Protein AF-A0A6L6H3A3-F1 (afdb_monomer_lite)

Radius of gyration: 16.7 Å; chains: 1; bounding box: 39×37×52 Å

Secondary structure (DSSP, 8-state):
--HHHHHHHHHHHTTEEEETTTTTEEEES-HHHHHHHHHHHHHHHTT--HHHHHHHHHHHHHHHHHHHTT-HHHHHHHHHHHHHHHHHHHHTT-HHHHHHHHHHHHHHHHHTT-HHHHHHHHHHHHHHHHHTT-GGGHHHHHHHHHHHHHHTT-HHHHHHHHHHHHHHHHHHT-HHHHHHHHHHHHHHHHHHHHHT-

Foldseek 3Di:
DPPVLVVLLVVQVVQWFQDLVQLRDIAGPDLVSLVVSLVVLVVVLVVDDQPRVLVSLQSQLQSLLRSCQQPPVSLVSSLVSLVVQCVSCVVVVPLVSNLSSLQSNLSSCLSNVVLVVSLVSLVVSLVSCVVVVVVVCNLVSLQSQLSSCVNVLVLVRNLVSLVVSLVSCVVVVPVVSNVVSVSSNVSSVVVVVVVVD

Structure (mmCIF, N/CA/C/O backbone):
data_AF-A0A6L6H3A3-F1
#
_entry.id   AF-A0A6L6H3A3-F1
#
loop_
_atom_site.group_PDB
_atom_site.id
_atom_site.type_symbol
_atom_site.label_atom_id
_atom_site.label_alt_id
_atom_site.label_comp_id
_atom_site.label_asym_id
_atom_site.label_entity_id
_atom_site.label_seq_id
_atom_site.pdbx_PDB_ins_code
_atom_site.Cartn_x
_atom_site.Cartn_y
_atom_site.Cartn_z
_atom_site.occupancy
_atom_site.B_iso_or_equiv
_atom_site.auth_seq_id
_atom_site.auth_comp_id
_atom_site.auth_asym_id
_atom_site.auth_atom_id
_atom_site.pdbx_PDB_model_num
ATOM 1 N N . MET A 1 1 ? 1.961 -1.771 -18.326 1.00 69.94 1 MET A N 1
ATOM 2 C CA . MET A 1 1 ? 2.550 -3.104 -18.106 1.00 69.94 1 MET A CA 1
ATOM 3 C C . MET A 1 1 ? 2.401 -3.881 -19.394 1.00 69.94 1 MET A C 1
ATOM 5 O O . MET A 1 1 ? 1.348 -3.784 -20.016 1.00 69.94 1 MET A O 1
ATOM 9 N N . THR A 1 2 ? 3.446 -4.584 -19.809 1.00 80.31 2 THR A N 1
ATOM 10 C CA . THR A 1 2 ? 3.354 -5.679 -20.783 1.00 80.31 2 THR A CA 1
ATOM 11 C C . THR A 1 2 ? 2.483 -6.824 -20.259 1.00 80.31 2 THR A C 1
ATOM 13 O O . THR A 1 2 ? 2.214 -6.923 -19.059 1.00 80.31 2 THR A O 1
ATOM 16 N N . ASP A 1 3 ? 2.064 -7.709 -21.164 1.00 86.25 3 ASP A N 1
ATOM 17 C CA . ASP A 1 3 ? 1.385 -8.965 -20.820 1.00 86.25 3 ASP A CA 1
ATOM 18 C C . ASP A 1 3 ? 2.210 -9.789 -19.812 1.00 86.25 3 ASP A C 1
ATOM 20 O O . ASP A 1 3 ? 1.693 -10.261 -18.803 1.00 86.25 3 ASP A O 1
ATOM 24 N N . GLU A 1 4 ? 3.531 -9.838 -20.007 1.00 92.00 4 GLU A N 1
ATOM 25 C CA . GLU A 1 4 ? 4.446 -10.579 -19.139 1.00 92.00 4 GLU A CA 1
ATOM 26 C C . GLU A 1 4 ? 4.547 -9.993 -17.722 1.00 92.00 4 GLU A C 1
ATOM 28 O O . GLU A 1 4 ? 4.371 -10.723 -16.748 1.00 92.00 4 GLU A O 1
ATOM 33 N N . SER A 1 5 ? 4.767 -8.678 -17.583 1.00 90.94 5 SER A N 1
ATOM 34 C CA . SER A 1 5 ? 4.809 -8.034 -16.255 1.00 90.94 5 SER A CA 1
ATOM 35 C C . SER A 1 5 ? 3.467 -8.119 -15.521 1.00 90.94 5 SER A C 1
ATOM 37 O O . SER A 1 5 ? 3.442 -8.265 -14.299 1.00 90.94 5 SER A O 1
ATOM 39 N N . THR A 1 6 ? 2.354 -8.097 -16.259 1.00 92.62 6 THR A N 1
ATOM 40 C CA . THR A 1 6 ? 1.011 -8.285 -15.693 1.00 92.62 6 THR A CA 1
ATOM 41 C C . THR A 1 6 ? 0.815 -9.716 -15.193 1.00 92.62 6 THR A C 1
ATOM 43 O O . THR A 1 6 ? 0.329 -9.901 -14.080 1.00 92.62 6 THR A O 1
ATOM 46 N N . ARG A 1 7 ? 1.229 -10.728 -15.968 1.00 95.62 7 ARG A N 1
ATOM 47 C CA . ARG A 1 7 ? 1.145 -12.138 -15.562 1.00 95.62 7 ARG A CA 1
ATOM 48 C C . ARG A 1 7 ? 1.943 -12.406 -14.287 1.00 95.62 7 ARG A C 1
ATOM 50 O O . ARG A 1 7 ? 1.383 -12.958 -13.346 1.00 95.62 7 ARG A O 1
ATOM 57 N N . ILE A 1 8 ? 3.197 -11.946 -14.233 1.00 95.88 8 ILE A N 1
ATOM 58 C CA . ILE A 1 8 ? 4.052 -12.089 -13.041 1.00 95.88 8 ILE A CA 1
ATOM 59 C C . ILE A 1 8 ? 3.371 -11.462 -11.821 1.00 95.88 8 ILE A C 1
ATOM 61 O O . ILE A 1 8 ? 3.318 -12.077 -10.759 1.00 95.88 8 ILE A O 1
ATOM 65 N N . TRP A 1 9 ? 2.805 -10.258 -11.977 1.00 92.25 9 TRP A N 1
ATOM 66 C CA . TRP A 1 9 ? 2.084 -9.600 -10.890 1.00 92.25 9 TRP A CA 1
ATOM 67 C C . TRP A 1 9 ? 0.887 -10.430 -10.405 1.00 92.25 9 TRP A C 1
ATOM 69 O O . TRP A 1 9 ? 0.722 -10.592 -9.200 1.00 92.25 9 TRP A O 1
ATOM 79 N N . ILE A 1 10 ? 0.063 -10.963 -11.315 1.00 94.75 10 ILE A N 1
ATOM 80 C CA . ILE A 1 10 ? -1.133 -11.743 -10.947 1.00 94.75 10 ILE A CA 1
ATOM 81 C C . ILE A 1 10 ? -0.731 -12.988 -10.156 1.00 94.75 10 ILE A C 1
ATOM 83 O O . ILE A 1 10 ? -1.336 -13.282 -9.125 1.00 94.75 10 ILE A O 1
ATOM 87 N N . GLU A 1 11 ? 0.293 -13.693 -10.632 1.00 95.88 11 GLU A N 1
ATOM 88 C CA . GLU A 1 11 ? 0.805 -14.907 -10.006 1.00 95.88 11 GLU A CA 1
ATOM 89 C C . GLU A 1 11 ? 1.292 -14.619 -8.578 1.00 95.88 11 GLU A C 1
ATOM 91 O O . GLU A 1 11 ? 0.783 -15.217 -7.628 1.00 95.88 11 GLU A O 1
ATOM 96 N N . VAL A 1 12 ? 2.206 -13.657 -8.392 1.00 96.81 12 VAL A N 1
ATOM 97 C CA . VAL A 1 12 ? 2.747 -13.351 -7.054 1.00 96.81 12 VAL A CA 1
ATOM 98 C C . VAL A 1 12 ? 1.693 -12.758 -6.123 1.00 96.81 12 VAL A C 1
ATOM 100 O O . VAL A 1 12 ? 1.675 -13.081 -4.936 1.00 96.81 12 VAL A O 1
ATOM 103 N N . ASN A 1 13 ? 0.762 -11.952 -6.646 1.00 95.00 13 ASN A N 1
ATOM 104 C CA . ASN A 1 13 ? -0.323 -11.377 -5.855 1.00 95.00 13 ASN A CA 1
ATOM 105 C C . ASN A 1 13 ? -1.261 -12.452 -5.289 1.00 95.00 13 ASN A C 1
ATOM 107 O O . ASN A 1 13 ? -1.842 -12.246 -4.228 1.00 95.00 13 ASN A O 1
ATOM 111 N N . GLY A 1 14 ? -1.364 -13.615 -5.941 1.00 96.19 14 GLY A N 1
ATOM 112 C CA . GLY A 1 14 ? -2.091 -14.774 -5.416 1.00 96.19 14 GLY A CA 1
ATOM 113 C C . GLY A 1 14 ? -1.523 -15.341 -4.109 1.00 96.19 14 GLY A C 1
ATOM 114 O O . GLY A 1 14 ? -2.228 -16.056 -3.404 1.00 96.19 14 GLY A O 1
ATOM 115 N N . THR A 1 15 ? -0.276 -15.007 -3.768 1.00 96.25 15 THR A N 1
ATOM 116 C CA . THR A 1 15 ? 0.397 -15.453 -2.536 1.00 96.25 15 THR A CA 1
ATOM 117 C C . THR A 1 15 ? 0.365 -14.415 -1.416 1.00 96.25 15 THR A C 1
ATOM 119 O O . THR A 1 15 ? 0.710 -14.733 -0.277 1.00 96.25 15 THR A O 1
ATOM 122 N N . ILE A 1 16 ? -0.028 -13.173 -1.722 1.00 96.94 16 ILE A N 1
ATOM 123 C CA . ILE A 1 16 ? 0.002 -12.057 -0.774 1.00 96.94 16 ILE A CA 1
ATOM 124 C C . ILE A 1 16 ? -1.268 -12.072 0.078 1.00 96.94 16 ILE A C 1
ATOM 126 O O . ILE A 1 16 ? -2.384 -12.134 -0.436 1.00 96.94 16 ILE A O 1
ATOM 130 N N . TYR A 1 17 ? -1.103 -11.970 1.395 1.00 95.88 17 TYR A N 1
ATOM 131 C CA . TYR A 1 17 ? -2.208 -11.916 2.349 1.00 95.88 17 TYR A CA 1
ATOM 132 C C . TYR A 1 17 ? -1.904 -10.963 3.509 1.00 95.88 17 TYR A C 1
ATOM 134 O O . TYR A 1 17 ? -0.754 -10.606 3.752 1.00 95.88 17 TYR A O 1
ATOM 142 N N . PHE A 1 18 ? -2.939 -10.542 4.240 1.00 95.50 18 PHE A N 1
ATOM 143 C CA . PHE A 1 18 ? -2.782 -9.725 5.446 1.00 95.50 18 PHE A CA 1
ATOM 144 C C . PHE A 1 18 ? -2.561 -10.611 6.679 1.00 95.50 18 PHE A C 1
ATOM 146 O O . PHE A 1 18 ? -3.419 -11.428 7.010 1.00 95.50 18 PHE A O 1
ATOM 153 N N . ASP A 1 19 ? -1.445 -10.428 7.380 1.00 95.00 19 ASP A N 1
ATOM 154 C CA . ASP A 1 19 ? -1.109 -11.162 8.598 1.00 95.00 19 ASP A CA 1
ATOM 155 C C . ASP A 1 19 ? -1.886 -10.626 9.811 1.00 95.00 19 ASP A C 1
ATOM 157 O O . ASP A 1 19 ? -1.625 -9.537 10.331 1.00 95.00 19 ASP A O 1
ATOM 161 N N . GLU A 1 20 ? -2.844 -11.418 10.293 1.00 90.25 20 GLU A N 1
ATOM 162 C CA . GLU A 1 20 ? -3.674 -11.101 11.462 1.00 90.25 20 GLU A CA 1
ATOM 163 C C . GLU A 1 20 ? -2.878 -11.005 12.772 1.00 90.25 20 GLU A C 1
ATOM 165 O O . GLU A 1 20 ? -3.352 -10.401 13.739 1.00 90.25 20 GLU A O 1
ATOM 170 N N . ASN A 1 21 ? -1.666 -11.565 12.813 1.00 90.94 21 ASN A N 1
ATOM 171 C CA . ASN A 1 21 ? -0.787 -11.502 13.977 1.00 90.94 21 ASN A CA 1
ATOM 172 C C . ASN A 1 21 ? 0.182 -10.316 13.925 1.00 90.94 21 ASN A C 1
ATOM 174 O O . ASN A 1 21 ? 0.814 -10.013 14.936 1.00 90.94 21 ASN A O 1
ATOM 178 N N . ASN A 1 22 ? 0.268 -9.625 12.786 1.00 93.50 22 ASN A N 1
ATOM 179 C CA . ASN A 1 22 ? 1.178 -8.507 12.569 1.00 93.50 22 ASN A CA 1
ATOM 180 C C . ASN A 1 22 ? 0.441 -7.300 11.976 1.00 93.50 22 ASN A C 1
ATOM 182 O O . ASN A 1 22 ? 0.702 -6.871 10.854 1.00 93.50 22 ASN A O 1
ATOM 186 N N . TYR A 1 23 ? -0.534 -6.778 12.725 1.00 95.50 23 TYR A N 1
ATOM 187 C CA . TYR A 1 23 ? -1.271 -5.548 12.397 1.00 95.50 23 TYR A CA 1
ATOM 188 C C . TYR A 1 23 ? -1.883 -5.504 10.985 1.00 95.50 23 TYR A C 1
ATOM 190 O O . TYR A 1 23 ? -2.073 -4.426 10.417 1.00 95.50 23 TYR A O 1
ATOM 198 N N . LEU A 1 24 ? -2.219 -6.665 10.407 1.00 96.06 24 LEU A N 1
ATOM 199 C CA . LEU A 1 24 ? -2.700 -6.781 9.027 1.00 96.06 24 LEU A CA 1
ATOM 200 C C . LEU A 1 24 ? -1.705 -6.186 8.017 1.00 96.06 24 LEU A C 1
ATOM 202 O O . LEU A 1 24 ? -2.099 -5.542 7.034 1.00 96.06 24 LEU A O 1
ATOM 206 N N . ARG A 1 25 ? -0.404 -6.357 8.263 1.00 95.75 25 ARG A N 1
ATOM 207 C CA . ARG A 1 25 ? 0.636 -6.148 7.254 1.00 95.75 25 ARG A CA 1
ATOM 208 C C . ARG A 1 25 ? 0.511 -7.217 6.175 1.00 95.75 25 ARG A C 1
ATOM 210 O O . ARG A 1 25 ? 0.162 -8.357 6.446 1.00 95.75 25 ARG A O 1
ATOM 217 N N . GLU A 1 26 ? 0.737 -6.816 4.937 1.00 95.88 26 GLU A N 1
ATOM 218 C CA . GLU A 1 26 ? 0.875 -7.731 3.814 1.00 95.88 26 GLU A CA 1
ATOM 219 C C . GLU A 1 26 ? 2.158 -8.541 3.984 1.00 95.88 26 GLU A C 1
ATOM 221 O O . GLU A 1 26 ? 3.234 -7.991 4.215 1.00 95.88 26 GLU A O 1
ATOM 226 N N . THR A 1 27 ? 2.026 -9.847 3.830 1.00 95.25 27 THR A N 1
ATOM 227 C CA . THR A 1 27 ? 3.119 -10.812 3.751 1.00 95.25 27 THR A CA 1
ATOM 228 C C . THR A 1 27 ? 2.810 -11.795 2.618 1.00 95.25 27 THR A C 1
ATOM 230 O O . THR A 1 27 ? 1.747 -11.704 1.999 1.00 95.25 27 THR A O 1
ATOM 233 N N . ALA A 1 28 ? 3.719 -12.716 2.314 1.00 96.44 28 ALA A N 1
ATOM 234 C CA . ALA A 1 28 ? 3.526 -13.717 1.270 1.00 96.44 28 ALA A CA 1
ATOM 235 C C . ALA A 1 28 ? 3.620 -15.138 1.828 1.00 96.44 28 ALA A C 1
ATOM 237 O O . ALA A 1 28 ? 4.489 -15.442 2.644 1.00 96.44 28 ALA A O 1
ATOM 238 N N . SER A 1 29 ? 2.742 -16.024 1.355 1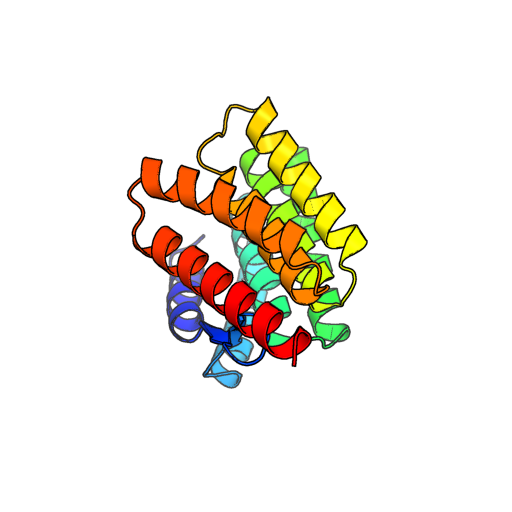.00 96.69 29 SER A N 1
ATOM 239 C CA . SER A 1 29 ? 2.771 -17.447 1.714 1.00 96.69 29 SER A CA 1
ATOM 240 C C . SER A 1 29 ? 3.886 -18.222 1.006 1.00 96.69 29 SER A C 1
ATOM 242 O O . SER A 1 29 ? 4.223 -19.322 1.435 1.00 96.69 29 SER A O 1
ATOM 244 N N . ASP A 1 30 ? 4.445 -17.664 -0.072 1.00 97.12 30 ASP A N 1
ATOM 245 C CA . ASP A 1 30 ? 5.516 -18.256 -0.876 1.00 97.12 30 ASP A CA 1
ATOM 246 C C . ASP A 1 30 ? 6.623 -17.216 -1.134 1.00 97.12 30 ASP A C 1
ATOM 248 O O . ASP A 1 30 ? 6.597 -16.450 -2.100 1.00 97.12 30 ASP A O 1
ATOM 252 N N . LEU A 1 31 ? 7.588 -17.147 -0.210 1.00 95.38 31 LEU A N 1
ATOM 253 C CA . LEU A 1 31 ? 8.729 -16.230 -0.310 1.00 95.38 31 LEU A CA 1
ATOM 254 C C . LEU A 1 31 ? 9.665 -16.548 -1.491 1.00 95.38 31 LEU A C 1
ATOM 256 O O . LEU A 1 31 ? 10.101 -15.591 -2.134 1.00 95.38 31 LEU A O 1
ATOM 260 N N . PRO A 1 32 ? 9.978 -17.824 -1.814 1.00 96.94 32 PRO A N 1
ATOM 261 C CA . PRO A 1 32 ? 10.718 -18.158 -3.031 1.00 96.94 32 PRO A CA 1
ATOM 262 C C . PRO A 1 32 ? 10.061 -17.612 -4.302 1.00 96.94 32 PRO A C 1
ATOM 264 O O . PRO A 1 32 ? 10.722 -16.916 -5.070 1.00 96.94 32 PRO A O 1
ATOM 267 N N . MET A 1 33 ? 8.756 -17.832 -4.488 1.00 97.12 33 MET A N 1
ATOM 268 C CA . MET A 1 33 ? 8.028 -17.311 -5.648 1.00 97.12 33 MET A CA 1
ATOM 269 C C . MET A 1 33 ? 8.047 -15.780 -5.699 1.00 97.12 33 MET A C 1
ATOM 271 O O . MET A 1 33 ? 8.189 -15.182 -6.771 1.00 97.12 33 MET A O 1
ATOM 275 N N . LEU A 1 34 ? 7.921 -15.123 -4.543 1.00 97.44 34 LEU A N 1
ATOM 276 C CA . LEU A 1 34 ? 8.001 -13.670 -4.466 1.00 97.44 34 LEU A CA 1
ATOM 277 C C . LEU A 1 34 ? 9.392 -13.153 -4.866 1.00 97.44 34 LEU A C 1
ATOM 279 O O . LEU A 1 34 ? 9.480 -12.188 -5.628 1.00 97.44 34 LEU A O 1
ATOM 283 N N . ALA A 1 35 ? 10.466 -13.811 -4.421 1.00 97.25 35 ALA A N 1
ATOM 284 C CA . ALA A 1 35 ? 11.837 -13.477 -4.809 1.00 97.25 35 ALA A CA 1
ATOM 285 C C . ALA A 1 35 ? 12.075 -13.683 -6.317 1.00 97.25 35 ALA A C 1
ATOM 287 O O . ALA A 1 35 ? 12.588 -12.786 -6.986 1.00 97.25 35 ALA A O 1
ATOM 288 N N . GLU A 1 36 ? 11.625 -14.807 -6.878 1.00 97.94 36 GLU A N 1
ATOM 289 C CA . GLU A 1 36 ? 11.708 -15.078 -8.321 1.00 97.94 36 GLU A CA 1
ATOM 290 C C . GLU A 1 36 ? 10.946 -14.029 -9.149 1.00 97.94 36 GLU A C 1
ATOM 292 O O . GLU A 1 36 ? 11.418 -13.576 -10.197 1.00 97.94 36 GLU A O 1
ATOM 297 N N . SER A 1 37 ? 9.785 -13.589 -8.656 1.00 98.19 37 SER A N 1
ATOM 298 C CA . SER A 1 37 ? 8.970 -12.551 -9.295 1.00 98.19 37 SER A CA 1
ATOM 299 C C . SER A 1 37 ? 9.659 -11.186 -9.283 1.00 98.19 37 SER A C 1
ATOM 301 O O . SER A 1 37 ? 9.608 -10.464 -10.282 1.00 98.19 37 SER A O 1
ATOM 303 N N . ILE A 1 38 ? 10.342 -10.840 -8.186 1.00 98.31 38 ILE A N 1
ATOM 304 C CA . ILE A 1 38 ? 11.178 -9.636 -8.097 1.00 98.31 38 ILE A CA 1
ATOM 305 C C . ILE A 1 38 ? 12.280 -9.681 -9.161 1.00 98.31 38 ILE A C 1
ATOM 307 O O . ILE A 1 38 ? 12.387 -8.751 -9.960 1.00 98.31 38 ILE A O 1
ATOM 311 N N . GLU A 1 39 ? 13.048 -10.770 -9.239 1.00 98.25 39 GLU A N 1
ATOM 312 C CA . GLU A 1 39 ? 14.126 -10.909 -10.228 1.00 98.25 39 GLU A CA 1
ATOM 313 C C . GLU A 1 39 ? 13.601 -10.837 -11.671 1.00 98.25 39 GLU A C 1
ATOM 315 O O . GLU A 1 39 ? 14.206 -10.215 -12.551 1.00 98.25 39 GLU A O 1
ATOM 320 N N . ALA A 1 40 ? 12.447 -11.454 -11.941 1.00 98.12 40 ALA A N 1
ATOM 321 C CA . ALA A 1 40 ? 11.807 -11.391 -13.249 1.00 98.12 40 ALA A CA 1
ATOM 322 C C . ALA A 1 40 ? 11.400 -9.955 -13.619 1.00 98.12 40 ALA A C 1
ATOM 324 O O . ALA A 1 40 ? 11.696 -9.502 -14.729 1.00 98.12 40 ALA A O 1
ATOM 325 N N . LEU A 1 41 ? 10.793 -9.216 -12.689 1.00 98.12 41 LEU A N 1
ATOM 326 C CA . LEU A 1 41 ? 10.410 -7.821 -12.902 1.00 98.12 41 LEU A CA 1
ATOM 327 C C . LEU A 1 41 ? 11.625 -6.896 -13.052 1.00 98.12 41 LEU A C 1
ATOM 329 O O . LEU A 1 41 ? 11.585 -6.002 -13.892 1.00 98.12 41 LEU A O 1
ATOM 333 N N . GLU A 1 42 ? 12.726 -7.123 -12.332 1.00 98.25 42 GLU A N 1
ATOM 334 C CA . GLU A 1 42 ? 13.978 -6.372 -12.524 1.00 98.25 42 GLU A CA 1
ATOM 335 C C . GLU A 1 42 ? 14.563 -6.575 -13.928 1.00 98.25 42 GLU A C 1
ATOM 337 O O . GLU A 1 42 ? 14.996 -5.616 -14.579 1.00 98.25 42 GLU A O 1
ATOM 342 N N . ARG A 1 43 ? 14.517 -7.809 -14.450 1.00 97.94 43 ARG A N 1
ATOM 343 C CA . ARG A 1 43 ? 14.935 -8.093 -15.831 1.00 97.94 43 ARG A CA 1
ATOM 344 C C . ARG A 1 43 ? 14.070 -7.357 -16.847 1.00 97.94 43 ARG A C 1
ATOM 346 O O . ARG A 1 43 ? 14.616 -6.802 -17.802 1.00 97.94 43 ARG A O 1
ATOM 353 N N . LEU A 1 44 ? 12.753 -7.314 -16.650 1.00 97.31 44 LEU A N 1
ATOM 354 C CA . LEU A 1 44 ? 11.854 -6.548 -17.519 1.00 97.31 44 LEU A CA 1
ATOM 355 C C . LEU A 1 44 ? 12.105 -5.040 -17.402 1.00 97.31 44 LEU A C 1
ATOM 357 O O . LEU A 1 44 ? 12.180 -4.351 -18.419 1.00 97.31 44 LEU A O 1
ATOM 361 N N . LEU A 1 45 ? 12.330 -4.540 -16.184 1.00 97.56 45 LEU A N 1
ATOM 362 C CA . LEU A 1 45 ? 12.605 -3.130 -15.921 1.00 97.56 45 LEU A CA 1
ATOM 363 C C . LEU A 1 45 ? 13.820 -2.617 -16.704 1.00 97.56 45 LEU A C 1
ATOM 365 O O . LEU A 1 45 ? 13.812 -1.475 -17.160 1.00 97.56 45 LEU A O 1
ATOM 369 N N . SER A 1 46 ? 14.847 -3.455 -16.893 1.00 96.62 46 SER A N 1
ATOM 370 C CA . SER A 1 46 ? 16.060 -3.090 -17.645 1.00 96.62 46 SER A CA 1
ATOM 371 C C . SER A 1 46 ? 15.799 -2.673 -19.099 1.00 96.62 46 SER A C 1
ATOM 373 O O . SER A 1 46 ? 16.627 -1.989 -19.695 1.00 96.62 46 SER A O 1
ATOM 375 N N . LYS A 1 47 ? 14.647 -3.062 -19.658 1.00 95.94 47 LYS A N 1
ATOM 376 C CA . LYS A 1 47 ? 14.224 -2.765 -21.035 1.00 95.94 47 LYS A CA 1
ATOM 377 C C . LYS A 1 47 ? 13.004 -1.843 -21.097 1.00 95.94 47 LYS A C 1
ATOM 379 O O . LYS A 1 47 ? 12.590 -1.470 -22.189 1.00 95.94 47 LYS A O 1
ATOM 384 N N . ALA A 1 48 ? 12.406 -1.524 -19.951 1.00 95.69 48 ALA A N 1
ATOM 385 C CA . ALA A 1 48 ? 11.169 -0.766 -19.874 1.00 95.69 48 ALA A CA 1
ATOM 386 C C . ALA A 1 48 ? 11.433 0.743 -19.828 1.00 95.69 48 ALA A C 1
ATOM 388 O O . ALA A 1 48 ? 12.316 1.223 -19.108 1.00 95.69 48 ALA A O 1
ATOM 389 N N . GLU A 1 49 ? 10.583 1.498 -20.519 1.00 95.00 49 GLU A N 1
ATOM 390 C CA . GLU A 1 49 ? 10.611 2.959 -20.552 1.00 95.00 49 GLU A CA 1
ATOM 391 C C . GLU A 1 49 ? 9.238 3.555 -20.214 1.00 95.00 49 GLU A C 1
ATOM 393 O O . GLU A 1 49 ? 8.210 2.869 -20.189 1.00 95.00 49 GLU A O 1
ATOM 398 N N . GLY A 1 50 ? 9.223 4.856 -19.917 1.00 95.25 50 GLY A N 1
ATOM 399 C CA . GLY A 1 50 ? 7.998 5.627 -19.727 1.00 95.25 50 GLY A CA 1
ATOM 400 C C . GLY A 1 50 ? 7.022 5.014 -18.714 1.00 95.25 50 GLY A C 1
ATOM 401 O O . GLY A 1 50 ? 7.372 4.727 -17.568 1.00 95.25 50 GLY A O 1
ATOM 402 N N . SER A 1 51 ? 5.772 4.833 -19.144 1.00 94.44 51 SER A N 1
ATOM 403 C CA . SER A 1 51 ? 4.682 4.354 -18.287 1.00 94.44 51 SER A CA 1
ATOM 404 C C . SER A 1 51 ? 4.824 2.884 -17.889 1.00 94.44 51 SER A C 1
ATOM 406 O O . SER A 1 51 ? 4.342 2.491 -16.824 1.00 94.44 51 SER A O 1
ATOM 408 N N . GLU A 1 52 ? 5.489 2.065 -18.707 1.00 95.12 52 GLU A N 1
ATOM 409 C CA . GLU A 1 52 ? 5.779 0.683 -18.343 1.00 95.12 52 GLU A CA 1
ATOM 410 C C . GLU A 1 52 ? 6.815 0.629 -17.227 1.00 95.12 52 GLU A C 1
ATOM 412 O O . GLU A 1 52 ? 6.588 -0.054 -16.228 1.00 95.12 52 GLU A O 1
ATOM 417 N N . ARG A 1 53 ? 7.896 1.408 -17.360 1.00 96.75 53 ARG A N 1
ATOM 418 C CA . ARG A 1 53 ? 8.921 1.522 -16.320 1.00 96.75 53 ARG A CA 1
ATOM 419 C C . ARG A 1 53 ? 8.308 1.949 -14.989 1.00 96.75 53 ARG A C 1
ATOM 421 O O . ARG A 1 53 ? 8.562 1.309 -13.977 1.00 96.75 53 ARG A O 1
ATOM 428 N N . TYR A 1 54 ? 7.441 2.965 -15.007 1.00 97.56 54 TYR A N 1
ATOM 429 C CA . TYR A 1 54 ? 6.683 3.390 -13.826 1.00 97.56 54 TYR A CA 1
ATOM 430 C C . TYR A 1 54 ? 5.897 2.232 -13.192 1.00 97.56 54 TYR A C 1
ATOM 432 O O . TYR A 1 54 ? 5.964 2.021 -11.983 1.00 97.56 54 TYR A O 1
ATOM 440 N N . ALA A 1 55 ? 5.163 1.461 -13.998 1.00 96.75 55 ALA A N 1
ATOM 441 C CA . ALA A 1 55 ? 4.337 0.378 -13.477 1.00 96.75 55 ALA A CA 1
ATOM 442 C C . ALA A 1 55 ? 5.178 -0.748 -12.849 1.00 96.75 55 ALA A C 1
ATOM 444 O O . ALA A 1 55 ? 4.854 -1.204 -11.752 1.00 96.75 55 ALA A O 1
ATOM 445 N N . ILE A 1 56 ? 6.270 -1.151 -13.510 1.00 97.94 56 ILE A N 1
ATOM 446 C CA . ILE A 1 56 ? 7.173 -2.198 -13.014 1.00 97.94 56 ILE A CA 1
ATOM 447 C C . ILE A 1 56 ? 7.904 -1.731 -11.751 1.00 97.94 56 ILE A C 1
ATOM 449 O O . ILE A 1 56 ? 7.893 -2.453 -10.756 1.00 97.94 56 ILE A O 1
ATOM 453 N N . SER A 1 57 ? 8.462 -0.514 -11.732 1.00 98.31 57 SER A N 1
ATOM 454 C CA . SER A 1 57 ? 9.081 0.058 -10.526 1.00 98.31 57 SER A CA 1
ATOM 455 C C . SER A 1 57 ? 8.083 0.131 -9.368 1.00 98.31 57 SER A C 1
ATOM 457 O O . SER A 1 57 ? 8.406 -0.211 -8.234 1.00 98.31 57 SER A O 1
ATOM 459 N N . GLY A 1 58 ? 6.832 0.501 -9.644 1.00 98.00 58 GLY A N 1
ATOM 460 C CA . GLY A 1 58 ? 5.788 0.539 -8.631 1.00 98.00 58 GLY A CA 1
ATOM 461 C C . GLY A 1 58 ? 5.453 -0.843 -8.057 1.00 98.00 58 GLY A C 1
ATOM 462 O O . GLY A 1 58 ? 5.179 -0.945 -6.861 1.00 98.00 58 GLY A O 1
ATOM 463 N N . ALA A 1 59 ? 5.464 -1.889 -8.888 1.00 97.69 59 ALA A N 1
ATOM 464 C CA . ALA A 1 59 ? 5.282 -3.270 -8.445 1.00 97.69 59 ALA A CA 1
ATOM 465 C C . ALA A 1 59 ? 6.481 -3.751 -7.616 1.00 97.69 59 ALA A C 1
ATOM 467 O O . ALA A 1 59 ? 6.286 -4.261 -6.516 1.00 97.69 59 ALA A O 1
ATOM 468 N N . LEU A 1 60 ? 7.708 -3.504 -8.085 1.00 98.50 60 LEU A N 1
ATOM 469 C CA . LEU A 1 60 ? 8.939 -3.819 -7.355 1.00 98.50 60 LEU A CA 1
ATOM 470 C C . LEU A 1 60 ? 8.983 -3.136 -5.986 1.00 98.50 60 LEU A C 1
ATOM 472 O O . LEU A 1 60 ? 9.312 -3.787 -5.002 1.00 98.50 60 LEU A O 1
ATOM 476 N N . GLY A 1 61 ? 8.580 -1.866 -5.889 1.00 98.25 61 GLY A N 1
ATOM 477 C CA . GLY A 1 61 ? 8.480 -1.157 -4.612 1.00 98.25 61 GLY A CA 1
ATOM 478 C C . GLY A 1 61 ? 7.568 -1.863 -3.601 1.00 98.25 61 GLY A C 1
ATOM 479 O O . GLY A 1 61 ? 7.922 -2.008 -2.433 1.00 98.25 61 GLY A O 1
ATOM 480 N N . ASN A 1 62 ? 6.419 -2.366 -4.055 1.00 97.50 62 ASN A N 1
ATOM 481 C CA . ASN A 1 62 ? 5.511 -3.138 -3.206 1.00 97.50 62 ASN A CA 1
ATOM 482 C C . ASN A 1 62 ? 6.082 -4.510 -2.836 1.00 97.50 62 ASN A C 1
ATOM 484 O O . ASN A 1 62 ? 6.020 -4.895 -1.672 1.00 97.50 62 ASN A O 1
ATOM 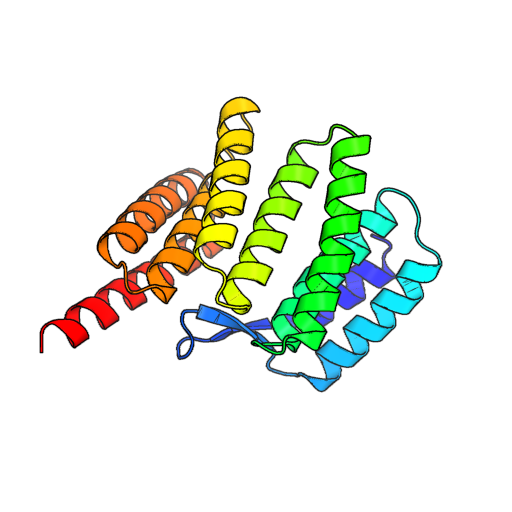488 N N . LEU A 1 63 ? 6.646 -5.240 -3.799 1.00 98.06 63 LEU A N 1
ATOM 489 C CA . LEU A 1 63 ? 7.180 -6.575 -3.541 1.00 98.06 63 LEU A CA 1
ATOM 490 C C . LEU A 1 63 ? 8.391 -6.526 -2.613 1.00 98.06 63 LEU A C 1
ATOM 492 O O . LEU A 1 63 ? 8.447 -7.307 -1.674 1.00 98.06 63 LEU A O 1
ATOM 496 N N . TYR A 1 64 ? 9.308 -5.573 -2.792 1.00 98.38 64 TYR A N 1
ATOM 497 C CA . TYR A 1 64 ? 10.446 -5.398 -1.889 1.00 98.38 64 TYR A CA 1
ATOM 498 C C . TYR A 1 64 ? 10.022 -5.013 -0.468 1.00 98.38 64 TYR A C 1
ATOM 500 O O . TYR A 1 64 ? 10.637 -5.472 0.492 1.00 98.38 64 TYR A O 1
ATOM 508 N N . ARG A 1 65 ? 8.946 -4.230 -0.309 1.00 98.00 65 ARG A N 1
ATOM 509 C CA . ARG A 1 65 ? 8.356 -3.955 1.010 1.00 98.00 65 ARG A CA 1
ATOM 510 C C . ARG A 1 65 ? 7.874 -5.231 1.697 1.00 98.00 65 ARG A C 1
ATOM 512 O O . ARG A 1 65 ? 8.162 -5.432 2.872 1.00 98.00 65 ARG A O 1
ATOM 519 N N . ILE A 1 66 ? 7.141 -6.067 0.962 1.00 97.31 66 ILE A N 1
ATOM 520 C CA . ILE A 1 66 ? 6.570 -7.322 1.468 1.00 97.31 66 ILE A CA 1
ATOM 521 C C . ILE A 1 66 ? 7.680 -8.340 1.753 1.00 97.31 66 ILE A C 1
ATOM 523 O O . ILE A 1 66 ? 7.695 -8.940 2.822 1.00 97.31 66 ILE A O 1
ATOM 527 N N . TYR A 1 67 ? 8.640 -8.486 0.836 1.00 94.62 67 TYR A N 1
ATOM 528 C CA . TYR A 1 67 ? 9.791 -9.378 0.985 1.00 94.62 67 TYR A CA 1
ATOM 529 C C . TYR A 1 67 ? 10.670 -9.001 2.175 1.00 94.62 67 TYR A C 1
ATOM 531 O O . TYR A 1 67 ? 11.181 -9.872 2.871 1.00 94.62 67 TYR A O 1
ATOM 539 N N . GLY A 1 68 ? 10.855 -7.696 2.389 1.00 84.38 68 GLY A N 1
ATOM 540 C CA . GLY A 1 68 ? 11.689 -7.175 3.458 1.00 84.38 68 GLY A CA 1
ATOM 541 C C . GLY A 1 68 ? 11.158 -7.486 4.841 1.00 84.38 68 GLY A C 1
ATOM 542 O O . GLY A 1 68 ? 11.950 -7.857 5.696 1.00 84.38 68 GLY A O 1
ATOM 543 N N . ASN A 1 69 ? 9.847 -7.323 5.055 1.00 82.12 69 ASN A N 1
ATOM 544 C CA . ASN A 1 69 ? 9.201 -7.469 6.363 1.00 82.12 69 ASN A CA 1
ATOM 545 C C . ASN A 1 69 ? 10.090 -6.938 7.513 1.00 82.12 69 ASN A C 1
ATOM 547 O O . ASN A 1 69 ? 10.528 -7.695 8.375 1.00 82.12 69 ASN A O 1
ATOM 551 N N . ASP A 1 70 ? 10.393 -5.636 7.451 1.00 84.69 70 ASP A N 1
ATOM 552 C CA . ASP A 1 70 ? 11.267 -4.860 8.354 1.00 84.69 70 ASP A CA 1
ATOM 553 C C . ASP A 1 70 ? 12.781 -4.930 8.063 1.00 84.69 70 ASP A C 1
ATOM 555 O O . ASP A 1 70 ? 13.559 -4.179 8.655 1.00 84.69 70 ASP A O 1
ATOM 559 N N . ASP A 1 71 ? 13.227 -5.742 7.098 1.00 93.38 71 ASP A N 1
ATOM 560 C CA . ASP A 1 71 ? 14.619 -5.732 6.635 1.00 93.38 71 ASP A CA 1
ATOM 561 C C . ASP A 1 71 ? 14.973 -4.412 5.932 1.00 93.38 71 ASP A C 1
ATOM 563 O O . ASP A 1 71 ? 14.473 -4.080 4.850 1.00 93.38 71 ASP A O 1
ATOM 567 N N . ALA A 1 72 ? 15.904 -3.669 6.530 1.00 93.25 72 ALA A N 1
ATOM 568 C CA . ALA A 1 72 ? 16.327 -2.362 6.041 1.00 93.25 72 ALA A CA 1
ATOM 569 C C . ALA A 1 72 ? 16.914 -2.406 4.618 1.00 93.25 72 ALA A C 1
ATOM 571 O O . ALA A 1 72 ? 16.788 -1.428 3.878 1.00 93.25 72 ALA A O 1
ATOM 572 N N . THR A 1 73 ? 17.528 -3.522 4.207 1.00 96.31 73 THR A N 1
ATOM 573 C CA . THR A 1 73 ? 18.124 -3.653 2.868 1.00 96.31 73 THR A CA 1
ATOM 574 C C . THR A 1 73 ? 17.037 -3.727 1.801 1.00 96.31 73 THR A C 1
ATOM 576 O O . THR A 1 73 ? 17.098 -3.006 0.803 1.00 96.31 73 THR A O 1
ATOM 579 N N . GLN A 1 74 ? 16.013 -4.556 2.012 1.00 96.31 74 GLN A N 1
ATOM 580 C CA . GLN A 1 74 ? 14.889 -4.654 1.079 1.00 96.31 74 GLN A CA 1
ATOM 581 C C . GLN A 1 74 ? 14.032 -3.383 1.092 1.00 96.31 74 GLN A C 1
ATOM 583 O O . GLN A 1 74 ? 13.638 -2.898 0.030 1.00 96.31 74 GLN A O 1
ATOM 588 N N . LEU A 1 75 ? 13.803 -2.778 2.263 1.00 97.25 75 LEU A N 1
ATOM 589 C CA . LEU A 1 75 ? 13.084 -1.505 2.350 1.00 97.25 75 LEU A CA 1
ATOM 590 C C . LEU A 1 75 ? 13.833 -0.377 1.627 1.00 97.25 75 LEU A C 1
ATOM 592 O O . LEU A 1 75 ? 13.198 0.441 0.963 1.00 97.25 75 LEU A O 1
ATOM 596 N N . ALA A 1 76 ? 15.170 -0.350 1.666 1.00 97.81 76 ALA A N 1
ATOM 597 C CA . ALA A 1 76 ? 15.958 0.610 0.892 1.00 97.81 76 ALA A CA 1
ATOM 598 C C . ALA A 1 76 ? 15.753 0.441 -0.623 1.00 97.81 76 ALA A C 1
ATOM 600 O O . ALA A 1 76 ? 15.569 1.435 -1.331 1.00 97.81 76 ALA A O 1
ATOM 601 N N . LYS A 1 77 ? 15.698 -0.802 -1.121 1.00 98.12 77 LYS A N 1
ATOM 602 C CA . LYS A 1 77 ? 15.354 -1.075 -2.526 1.00 98.12 77 LYS A CA 1
ATOM 603 C C . LYS A 1 77 ? 13.932 -0.623 -2.861 1.00 98.12 77 LYS A C 1
ATOM 605 O O . LYS A 1 77 ? 13.725 0.027 -3.884 1.00 98.12 77 LYS A O 1
ATOM 610 N N . ALA A 1 78 ? 12.963 -0.891 -1.985 1.00 98.38 78 ALA A N 1
ATOM 611 C CA . ALA A 1 78 ? 11.591 -0.420 -2.164 1.00 98.38 78 ALA A CA 1
ATOM 612 C C . ALA A 1 78 ? 11.526 1.115 -2.278 1.00 98.38 78 ALA A C 1
ATOM 614 O O . ALA A 1 78 ? 10.921 1.639 -3.217 1.00 98.38 78 ALA A O 1
ATOM 615 N N . LYS A 1 79 ? 12.214 1.837 -1.378 1.00 98.31 79 LYS A N 1
ATOM 616 C CA . LYS A 1 79 ? 12.336 3.306 -1.421 1.00 98.31 79 LYS A CA 1
ATOM 617 C C . LYS A 1 79 ? 12.946 3.778 -2.747 1.00 98.31 79 LYS A C 1
ATOM 619 O O . LYS A 1 79 ? 12.431 4.722 -3.340 1.00 98.31 79 LYS A O 1
ATOM 624 N N . GLN A 1 80 ? 13.993 3.116 -3.250 1.00 98.38 80 GLN A N 1
ATOM 625 C CA . GLN A 1 80 ? 14.625 3.473 -4.525 1.00 98.38 80 GLN A CA 1
ATOM 626 C C . GLN A 1 80 ? 13.632 3.421 -5.698 1.00 98.38 80 GLN A C 1
ATOM 628 O O . GLN A 1 80 ? 13.478 4.414 -6.411 1.00 98.38 80 GLN A O 1
ATOM 633 N N . TYR A 1 81 ? 12.913 2.308 -5.873 1.00 98.62 81 TYR A N 1
ATOM 634 C CA . TYR A 1 81 ? 11.957 2.179 -6.979 1.00 98.62 81 TYR A CA 1
ATOM 635 C C . TYR A 1 81 ? 10.785 3.157 -6.877 1.00 98.62 81 TYR A C 1
ATOM 637 O O . TYR A 1 81 ? 10.316 3.677 -7.893 1.00 98.62 81 TYR A O 1
ATOM 645 N N . LEU A 1 82 ? 10.309 3.438 -5.664 1.00 98.62 82 LEU A N 1
ATOM 646 C CA . LEU A 1 82 ? 9.215 4.387 -5.465 1.00 98.62 82 LEU A CA 1
ATOM 647 C C . LEU A 1 82 ? 9.661 5.843 -5.642 1.00 98.62 82 LEU A C 1
ATOM 649 O O . LEU A 1 82 ? 8.875 6.655 -6.126 1.00 98.62 82 LEU A O 1
ATOM 653 N N . ASN A 1 83 ? 10.925 6.171 -5.364 1.00 98.50 83 ASN A N 1
ATOM 654 C CA . ASN A 1 83 ? 11.494 7.474 -5.712 1.00 98.50 83 ASN A CA 1
ATOM 655 C C . ASN A 1 83 ? 11.549 7.676 -7.234 1.00 98.50 83 ASN A C 1
ATOM 657 O O . ASN A 1 83 ? 11.199 8.753 -7.715 1.00 98.50 83 ASN A O 1
ATOM 661 N N . GLU A 1 84 ? 11.907 6.641 -8.004 1.00 97.44 84 GLU A N 1
ATOM 662 C CA . GLU A 1 84 ? 11.816 6.688 -9.473 1.00 97.44 84 GLU A CA 1
ATOM 663 C C . GLU A 1 84 ? 10.367 6.906 -9.940 1.00 97.44 84 GLU A C 1
ATOM 665 O O . GLU A 1 84 ? 10.113 7.725 -10.827 1.00 97.44 84 GLU A O 1
ATOM 670 N N . CYS A 1 85 ? 9.403 6.220 -9.316 1.00 98.44 85 CYS A N 1
ATOM 671 C CA . CYS A 1 85 ? 7.981 6.394 -9.622 1.00 98.44 85 CYS A CA 1
ATOM 672 C C . CYS A 1 85 ? 7.499 7.820 -9.339 1.00 98.44 85 CYS A C 1
ATOM 674 O O . CYS A 1 85 ? 6.746 8.378 -10.138 1.00 98.44 85 CYS A O 1
ATOM 676 N N . LEU A 1 86 ? 7.940 8.408 -8.224 1.00 98.12 86 LEU A N 1
ATOM 677 C CA . LEU A 1 86 ? 7.543 9.749 -7.817 1.00 98.12 86 LEU A CA 1
ATOM 678 C C . LEU A 1 86 ? 8.133 10.790 -8.768 1.00 98.12 86 LEU A C 1
ATOM 680 O O . LEU A 1 86 ? 7.405 11.655 -9.242 1.00 98.12 86 LEU A O 1
ATOM 684 N N . ALA A 1 87 ? 9.417 10.660 -9.117 1.00 97.81 87 ALA A N 1
ATOM 685 C CA . ALA A 1 87 ? 10.064 11.528 -10.097 1.00 97.81 87 ALA A CA 1
ATOM 686 C C . ALA A 1 87 ? 9.349 11.481 -11.457 1.00 97.81 87 ALA A C 1
ATOM 688 O O . ALA A 1 87 ? 9.095 12.525 -12.058 1.00 97.81 87 ALA A O 1
ATOM 689 N N . TYR A 1 88 ? 8.970 10.283 -11.915 1.00 97.94 88 TYR 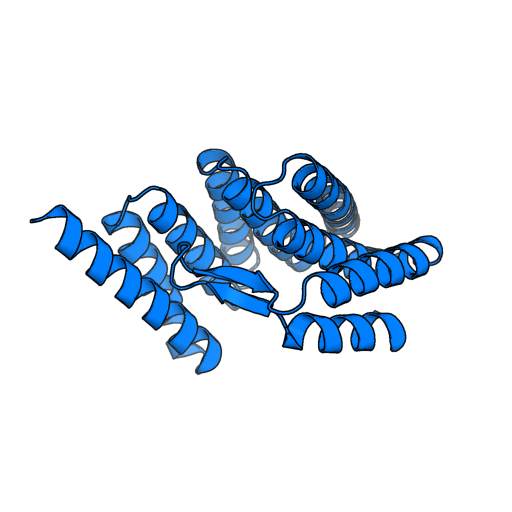A N 1
ATOM 690 C CA . TYR A 1 88 ? 8.188 10.120 -13.137 1.00 97.94 88 TYR A CA 1
ATOM 691 C C . TYR A 1 88 ? 6.809 10.784 -13.028 1.00 97.94 88 TYR A C 1
ATOM 693 O O . TYR A 1 88 ? 6.434 11.545 -13.914 1.00 97.94 88 TYR A O 1
ATOM 701 N N . ALA A 1 89 ? 6.059 10.527 -11.954 1.00 97.00 89 ALA A N 1
ATOM 702 C CA . ALA A 1 89 ? 4.725 11.095 -11.762 1.00 97.00 89 ALA A CA 1
ATOM 703 C C . ALA A 1 89 ? 4.749 12.630 -11.735 1.00 97.00 89 ALA A C 1
ATOM 705 O O . ALA A 1 89 ? 3.953 13.258 -12.429 1.00 97.00 89 ALA A O 1
ATOM 706 N N . THR A 1 90 ? 5.706 13.218 -11.011 1.00 96.06 90 THR A N 1
ATOM 707 C CA . THR A 1 90 ? 5.907 14.670 -10.948 1.00 96.06 90 THR A CA 1
ATOM 708 C C . THR A 1 90 ? 6.259 15.248 -12.314 1.00 96.06 90 THR A C 1
ATOM 710 O O . THR A 1 90 ? 5.671 16.244 -12.719 1.00 96.06 90 THR A O 1
ATOM 713 N N . HIS A 1 91 ? 7.180 14.621 -13.055 1.00 97.25 91 HIS A N 1
ATOM 714 C CA . HIS A 1 91 ? 7.549 15.081 -14.397 1.00 97.25 91 HIS A CA 1
ATOM 715 C C . HIS A 1 91 ? 6.365 15.043 -15.373 1.00 97.25 91 HIS A C 1
ATOM 717 O O . HIS A 1 91 ? 6.284 15.868 -16.276 1.00 97.25 91 HIS A O 1
ATOM 723 N N . GLN A 1 92 ? 5.464 14.071 -15.223 1.00 97.31 92 GLN A N 1
ATOM 724 C CA . GLN A 1 92 ? 4.268 13.956 -16.061 1.00 97.31 92 GLN A CA 1
ATOM 725 C C . GLN A 1 92 ? 3.080 14.780 -15.554 1.00 97.31 92 GLN A C 1
ATOM 727 O O . GLN A 1 92 ? 2.017 14.717 -16.167 1.00 97.31 92 GLN A O 1
ATOM 732 N N . GLU A 1 93 ? 3.230 15.491 -14.431 1.00 95.81 93 GLU A N 1
ATOM 733 C CA . GLU A 1 93 ? 2.141 16.204 -13.752 1.00 95.81 93 GLU A CA 1
ATOM 734 C C . GLU A 1 93 ? 0.914 15.300 -13.490 1.00 95.81 93 GLU A C 1
ATOM 736 O O . GLU A 1 93 ? -0.239 15.734 -13.494 1.00 95.81 93 GLU A O 1
ATOM 741 N N . ASP A 1 94 ? 1.156 14.004 -13.258 1.00 94.81 94 ASP A N 1
ATOM 742 C CA . ASP A 1 94 ? 0.106 13.007 -13.058 1.00 94.81 94 ASP A CA 1
ATOM 743 C C . ASP A 1 94 ? -0.196 12.850 -11.566 1.00 94.81 94 ASP A C 1
ATOM 745 O O . ASP A 1 94 ? 0.412 12.044 -10.853 1.00 94.81 94 ASP A O 1
ATOM 749 N N . ALA A 1 95 ? -1.177 13.623 -11.102 1.00 92.44 95 ALA A N 1
ATOM 750 C CA . ALA A 1 95 ? -1.593 13.648 -9.703 1.00 92.44 95 ALA A CA 1
ATOM 751 C C . ALA A 1 95 ? -2.077 12.283 -9.178 1.00 92.44 95 ALA A C 1
ATOM 753 O O . ALA A 1 95 ? -1.908 11.990 -7.992 1.00 92.44 95 ALA A O 1
ATOM 754 N N . ILE A 1 96 ? -2.655 11.425 -10.032 1.00 93.50 96 ILE A N 1
ATOM 755 C CA . ILE A 1 96 ? -3.099 10.085 -9.620 1.00 93.50 96 ILE A CA 1
ATOM 756 C C . ILE A 1 96 ? -1.876 9.203 -9.372 1.00 93.50 96 ILE A C 1
ATOM 758 O O . ILE A 1 96 ? -1.793 8.545 -8.331 1.00 93.50 96 ILE A O 1
ATOM 762 N N . LYS A 1 97 ? -0.901 9.208 -10.290 1.00 95.81 97 LYS A N 1
ATOM 763 C CA . LYS A 1 97 ? 0.356 8.473 -10.100 1.00 95.81 97 LYS A CA 1
ATOM 764 C C . LYS A 1 97 ? 1.149 8.999 -8.909 1.00 95.81 97 LYS A C 1
ATOM 766 O O . LYS A 1 97 ? 1.734 8.187 -8.189 1.00 95.81 97 LYS A O 1
ATOM 771 N N . GLU A 1 98 ? 1.163 10.312 -8.676 1.00 96.25 98 GLU A N 1
ATOM 772 C CA . GLU A 1 98 ? 1.819 10.911 -7.509 1.00 96.25 98 GLU A CA 1
ATOM 773 C C . GLU A 1 98 ? 1.170 10.395 -6.222 1.00 96.25 98 GLU A C 1
ATOM 775 O O . GLU A 1 98 ? 1.855 9.833 -5.370 1.00 96.25 98 GLU A O 1
ATOM 780 N N . MET A 1 99 ? -0.157 10.484 -6.120 1.00 96.25 99 MET A N 1
ATOM 781 C CA . MET A 1 99 ? -0.924 10.004 -4.971 1.00 96.25 99 MET A CA 1
ATOM 782 C C . MET A 1 99 ? -0.687 8.513 -4.686 1.00 96.25 99 MET A C 1
ATOM 784 O O . MET A 1 99 ? -0.346 8.153 -3.558 1.00 96.25 99 MET A O 1
ATOM 788 N N . VAL A 1 100 ? -0.790 7.645 -5.701 1.00 96.06 100 VAL A N 1
ATOM 789 C CA . VAL A 1 100 ? -0.547 6.199 -5.539 1.00 96.06 100 VAL A CA 1
ATOM 790 C C . VAL A 1 100 ? 0.881 5.936 -5.064 1.00 96.06 100 VAL A C 1
ATOM 792 O O . VAL A 1 100 ? 1.102 5.088 -4.199 1.00 96.06 100 VAL A O 1
ATOM 795 N N . THR A 1 101 ? 1.856 6.664 -5.608 1.00 98.12 101 THR A N 1
ATOM 796 C CA . THR A 1 101 ? 3.261 6.500 -5.223 1.00 98.12 101 THR A CA 1
ATOM 797 C C . THR A 1 101 ? 3.500 6.959 -3.788 1.00 98.12 101 THR A C 1
ATOM 799 O O . THR A 1 101 ? 4.178 6.258 -3.044 1.00 98.12 101 THR A O 1
ATOM 802 N N . LEU A 1 102 ? 2.897 8.073 -3.363 1.00 98.31 102 LEU A N 1
ATOM 803 C CA . LEU A 1 102 ? 2.978 8.559 -1.982 1.00 98.31 102 LEU A CA 1
ATOM 804 C C . LEU A 1 102 ? 2.415 7.542 -0.986 1.00 98.31 102 LEU A C 1
ATOM 806 O O . LEU A 1 102 ? 3.052 7.289 0.033 1.00 98.31 102 LEU A O 1
ATOM 810 N N . ILE A 1 103 ? 1.278 6.910 -1.298 1.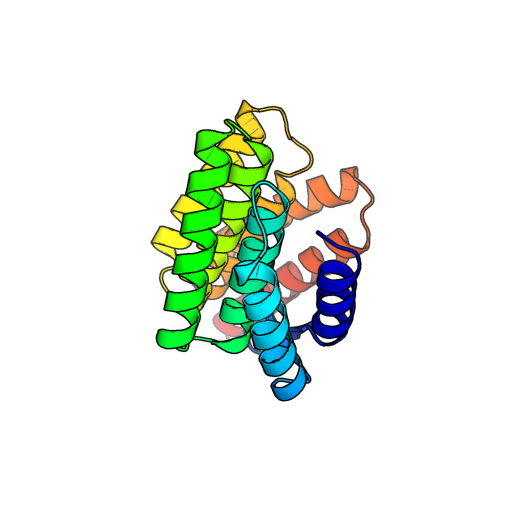00 98.25 103 ILE A N 1
ATOM 811 C CA . ILE A 1 103 ? 0.721 5.834 -0.464 1.00 98.25 103 ILE A CA 1
ATOM 812 C C . ILE A 1 103 ? 1.701 4.660 -0.370 1.00 98.25 103 ILE A C 1
ATOM 814 O O . ILE A 1 103 ? 2.001 4.185 0.723 1.00 98.25 103 ILE A O 1
ATOM 818 N N . ARG A 1 104 ? 2.252 4.197 -1.497 1.00 98.25 104 ARG A N 1
ATOM 819 C CA . ARG A 1 104 ? 3.211 3.080 -1.483 1.00 98.25 104 ARG A CA 1
ATOM 820 C C . ARG A 1 104 ? 4.471 3.423 -0.688 1.00 98.25 104 ARG A C 1
ATOM 822 O O . ARG A 1 104 ? 4.937 2.591 0.085 1.00 98.25 104 ARG A O 1
ATOM 829 N N . SER A 1 105 ? 4.989 4.643 -0.824 1.00 98.62 105 SER A N 1
ATOM 830 C CA . SER A 1 105 ? 6.154 5.110 -0.064 1.00 98.62 105 SER A CA 1
ATOM 831 C C . SER A 1 105 ? 5.849 5.211 1.429 1.00 98.62 105 SER A C 1
ATOM 833 O O . SER A 1 105 ? 6.674 4.811 2.247 1.00 98.62 105 S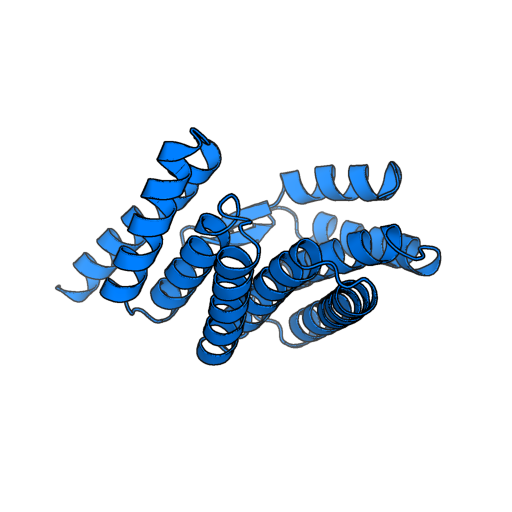ER A O 1
ATOM 835 N N . GLY A 1 106 ? 4.648 5.675 1.790 1.00 98.50 106 GLY A N 1
ATOM 836 C CA . GLY A 1 106 ? 4.178 5.694 3.173 1.00 98.50 106 GLY A CA 1
ATOM 837 C C . GLY A 1 106 ? 4.114 4.292 3.776 1.00 98.50 106 GLY A C 1
ATOM 838 O O . GLY A 1 106 ? 4.575 4.086 4.893 1.00 98.50 106 GLY A O 1
ATOM 839 N N . GLU A 1 107 ? 3.643 3.291 3.024 1.00 98.19 107 GLU A N 1
ATOM 840 C CA . GLU A 1 107 ? 3.673 1.898 3.484 1.00 98.19 107 GLU A CA 1
ATOM 841 C C . GLU A 1 107 ? 5.106 1.393 3.701 1.00 98.19 107 GLU A C 1
ATOM 843 O O . GLU A 1 107 ? 5.350 0.693 4.678 1.00 98.19 107 GLU A O 1
ATOM 848 N N . VAL A 1 108 ? 6.072 1.756 2.848 1.00 98.25 108 VAL A N 1
ATOM 849 C CA . VAL A 1 108 ? 7.483 1.366 3.049 1.00 98.25 108 VAL A CA 1
ATOM 850 C C . VAL A 1 108 ? 8.038 1.954 4.347 1.00 98.25 108 VAL A C 1
ATOM 852 O O . VAL A 1 108 ? 8.661 1.233 5.122 1.00 98.25 108 VAL A O 1
ATOM 855 N N . LEU A 1 109 ? 7.769 3.235 4.612 1.00 98.19 109 LEU A N 1
ATOM 856 C CA . LEU A 1 109 ? 8.160 3.896 5.862 1.00 98.19 109 LEU A CA 1
ATOM 857 C C . LEU A 1 109 ? 7.468 3.266 7.074 1.00 98.19 109 LEU A C 1
ATOM 859 O O . LEU A 1 109 ? 8.111 3.014 8.088 1.00 98.19 109 LEU A O 1
ATOM 863 N N . LYS A 1 110 ? 6.177 2.938 6.954 1.00 97.94 110 LYS A N 1
ATOM 864 C CA . LYS A 1 110 ? 5.416 2.268 8.012 1.00 97.94 110 LYS A CA 1
ATOM 865 C C . LYS A 1 110 ? 6.024 0.908 8.373 1.00 97.94 110 LYS A C 1
ATOM 867 O O . LYS A 1 110 ? 6.159 0.618 9.555 1.00 97.94 110 LYS A O 1
ATOM 872 N N . TYR A 1 111 ? 6.419 0.098 7.385 1.00 97.00 111 TYR A N 1
ATOM 873 C CA . TYR A 1 111 ? 7.103 -1.180 7.646 1.00 97.00 111 TYR A CA 1
ATOM 874 C C . TYR A 1 111 ? 8.465 -0.937 8.302 1.00 97.00 111 TYR A C 1
ATOM 876 O O . TYR A 1 111 ? 8.799 -1.596 9.273 1.00 97.00 111 TYR A O 1
ATOM 884 N N . GLY A 1 112 ? 9.195 0.099 7.883 1.00 96.25 112 GLY A N 1
ATOM 885 C CA . GLY A 1 112 ? 10.435 0.520 8.547 1.00 96.25 112 GLY A CA 1
ATOM 886 C C . GLY A 1 112 ? 10.276 1.097 9.963 1.00 96.25 112 GLY A C 1
ATOM 887 O O . GLY A 1 112 ? 11.278 1.464 10.571 1.00 96.25 112 GLY A O 1
ATOM 888 N N . GLY A 1 113 ? 9.053 1.216 10.497 1.00 95.88 113 GLY A N 1
ATOM 889 C CA . GLY A 1 113 ? 8.775 1.833 11.801 1.00 95.88 113 GLY A CA 1
ATOM 890 C C . GLY A 1 113 ? 8.817 3.369 11.800 1.00 95.88 113 GLY A C 1
ATOM 891 O O . GLY A 1 113 ? 8.631 4.004 12.837 1.00 95.88 113 GLY A O 1
ATOM 892 N N . GLU A 1 114 ? 9.010 3.996 10.638 1.00 97.75 114 GLU A N 1
ATOM 893 C CA . GLU A 1 114 ? 9.067 5.450 10.433 1.00 97.75 114 GLU A CA 1
ATOM 894 C C . GLU A 1 114 ? 7.641 6.044 10.347 1.00 97.75 114 GLU A C 1
ATOM 896 O O . GLU A 1 114 ? 7.265 6.712 9.382 1.00 97.75 114 GLU A O 1
ATOM 901 N N . HIS A 1 115 ? 6.801 5.778 11.356 1.00 98.31 115 HIS A N 1
ATOM 902 C CA . HIS A 1 115 ? 5.359 6.061 11.308 1.00 98.31 115 HIS A CA 1
ATOM 903 C C . HIS A 1 115 ? 5.005 7.545 11.110 1.00 98.31 115 HIS A C 1
ATOM 905 O O . HIS A 1 115 ? 4.047 7.858 10.407 1.00 98.31 115 HIS A O 1
ATOM 911 N N . GLY A 1 116 ? 5.768 8.474 11.695 1.00 98.44 116 GLY A N 1
ATOM 912 C CA . GLY A 1 116 ? 5.513 9.913 11.531 1.00 98.44 116 GLY A CA 1
ATOM 913 C C . GLY A 1 116 ? 5.739 10.398 10.094 1.00 98.44 116 GLY A C 1
ATOM 914 O O . GLY A 1 116 ? 4.954 11.185 9.557 1.00 98.44 116 GLY A O 1
ATOM 915 N N . GLU A 1 117 ? 6.776 9.879 9.439 1.00 98.38 117 GLU A N 1
ATOM 916 C CA . GLU A 1 117 ? 7.054 10.179 8.033 1.00 98.38 117 GLU A CA 1
ATOM 917 C C . GLU A 1 117 ? 6.036 9.486 7.119 1.00 98.38 117 GLU A C 1
ATOM 919 O O . GLU A 1 117 ? 5.546 10.097 6.169 1.00 98.38 117 GLU A O 1
ATOM 924 N N . ALA A 1 118 ? 5.629 8.257 7.456 1.00 98.69 118 ALA A N 1
ATOM 925 C CA . ALA A 1 118 ? 4.554 7.554 6.762 1.00 98.69 118 ALA A CA 1
ATOM 926 C C . ALA A 1 118 ? 3.239 8.354 6.777 1.00 98.69 118 ALA A C 1
ATOM 928 O O . ALA A 1 118 ? 2.659 8.596 5.717 1.00 98.69 118 ALA A O 1
ATOM 929 N N . LEU A 1 119 ? 2.807 8.830 7.953 1.00 98.81 119 LEU A N 1
ATOM 930 C CA . LEU A 1 119 ? 1.621 9.681 8.103 1.00 98.81 119 LEU A CA 1
ATOM 931 C C . LEU A 1 119 ? 1.725 10.957 7.264 1.00 98.81 119 LEU A C 1
ATOM 933 O O . LEU A 1 119 ? 0.776 11.298 6.565 1.00 98.81 119 LEU A O 1
ATOM 937 N N . THR A 1 120 ? 2.895 11.599 7.242 1.00 98.69 120 THR A N 1
ATOM 938 C CA . THR A 1 120 ? 3.131 12.789 6.407 1.00 98.69 120 THR A CA 1
ATOM 939 C C . THR A 1 120 ? 2.884 12.499 4.921 1.00 98.69 120 THR A C 1
ATOM 941 O O . THR A 1 120 ? 2.249 13.297 4.225 1.00 98.69 120 THR A O 1
ATOM 944 N N . LEU A 1 121 ? 3.344 11.347 4.416 1.00 98.62 121 LEU A N 1
ATOM 945 C CA . LEU A 1 121 ? 3.104 10.958 3.023 1.00 98.62 121 LEU A CA 1
ATOM 946 C C . LEU A 1 121 ? 1.636 10.613 2.758 1.00 98.62 121 LEU A C 1
ATOM 948 O O . LEU A 1 121 ? 1.098 11.011 1.720 1.00 98.62 121 LEU A O 1
ATOM 952 N N . PHE A 1 122 ? 0.971 9.921 3.685 1.00 98.56 122 PHE A N 1
ATOM 953 C CA . PHE A 1 122 ? -0.449 9.603 3.548 1.00 98.56 122 PHE A CA 1
ATOM 954 C C . PHE A 1 122 ? -1.338 10.854 3.589 1.00 98.56 122 PHE A C 1
ATOM 956 O O . PHE A 1 122 ? -2.262 10.964 2.784 1.00 98.56 122 PHE A O 1
ATOM 963 N N . ASP A 1 123 ? -1.033 11.830 4.445 1.00 98.19 123 ASP A N 1
ATOM 964 C CA . ASP A 1 123 ? -1.746 13.111 4.502 1.00 98.19 123 ASP A CA 1
ATOM 965 C C . ASP A 1 123 ? -1.535 13.937 3.231 1.00 98.19 123 ASP A C 1
ATOM 967 O O . ASP A 1 123 ? -2.475 14.564 2.722 1.00 98.19 123 ASP A O 1
ATOM 971 N N . LYS A 1 124 ? -0.325 13.904 2.657 1.00 97.00 124 LYS A N 1
ATOM 972 C CA . LYS A 1 124 ? -0.072 14.510 1.344 1.00 97.00 124 LYS A CA 1
ATOM 973 C C . LYS A 1 124 ? -0.919 13.832 0.260 1.00 97.00 124 LYS A C 1
ATOM 975 O O . LYS A 1 124 ? -1.556 14.530 -0.529 1.00 97.00 124 LYS A O 1
ATOM 980 N N . ALA A 1 125 ? -0.989 12.498 0.248 1.00 96.69 125 ALA A N 1
ATOM 981 C CA . ALA A 1 125 ? -1.835 11.747 -0.682 1.00 96.69 125 ALA A CA 1
ATOM 982 C C . ALA A 1 125 ? -3.330 12.082 -0.510 1.00 96.69 125 ALA A C 1
ATOM 984 O O . ALA A 1 125 ? -4.022 12.346 -1.495 1.00 96.69 125 ALA A O 1
ATOM 985 N N . LEU A 1 126 ? -3.824 12.156 0.730 1.00 96.25 126 LEU A N 1
ATOM 986 C CA . LEU A 1 126 ? -5.203 12.551 1.037 1.00 96.25 126 LEU A CA 1
ATOM 987 C C . LEU A 1 126 ? -5.507 13.982 0.567 1.00 96.25 126 LEU A C 1
ATOM 989 O O . LEU A 1 126 ? -6.577 14.246 0.013 1.00 96.25 126 LEU A O 1
ATOM 993 N N . SER A 1 127 ? -4.558 14.899 0.751 1.00 94.81 127 SER A N 1
ATOM 994 C CA . SER A 1 127 ? -4.677 16.289 0.303 1.00 94.81 127 SER A CA 1
ATOM 995 C C . SER A 1 127 ? -4.773 16.389 -1.220 1.00 94.81 127 SER A C 1
ATOM 997 O O . SER A 1 127 ? -5.631 17.119 -1.716 1.00 94.81 127 SER A O 1
ATOM 999 N N . LEU A 1 128 ? -3.977 15.606 -1.961 1.00 92.88 128 LEU A N 1
ATOM 1000 C CA . LEU A 1 128 ? -4.076 15.506 -3.424 1.00 92.88 128 LEU A CA 1
ATOM 1001 C C . LEU A 1 128 ? -5.437 14.956 -3.876 1.00 92.88 128 LEU A C 1
ATOM 1003 O O . LEU A 1 128 ? -6.043 15.493 -4.804 1.00 92.88 128 LEU A O 1
ATOM 1007 N N . CYS A 1 129 ? -5.966 13.932 -3.199 1.00 90.81 129 CYS A N 1
ATOM 1008 C CA . CYS A 1 129 ? -7.303 13.403 -3.496 1.00 90.81 129 CYS A CA 1
ATOM 1009 C C . CYS A 1 129 ? -8.405 14.456 -3.308 1.00 90.81 129 CYS A C 1
ATOM 1011 O O . CYS A 1 129 ? -9.378 14.481 -4.065 1.00 90.81 129 CYS A O 1
ATOM 1013 N N . ARG A 1 130 ? -8.270 15.317 -2.291 1.00 89.12 130 ARG A N 1
ATOM 1014 C CA . ARG A 1 130 ? -9.232 16.387 -1.989 1.00 89.12 130 ARG A CA 1
ATOM 1015 C C . ARG A 1 130 ? -9.124 17.556 -2.968 1.00 89.12 130 ARG A C 1
ATOM 1017 O O . ARG A 1 130 ? -10.156 18.047 -3.415 1.00 89.12 130 ARG A O 1
ATOM 1024 N N . SER A 1 131 ? -7.914 17.985 -3.327 1.00 87.38 131 SER A N 1
ATOM 1025 C CA . SER A 1 131 ? -7.706 19.122 -4.236 1.00 87.38 131 SER A CA 1
ATOM 1026 C C . SER A 1 131 ? -7.982 18.781 -5.702 1.00 87.38 131 SER A C 1
ATOM 1028 O O . SER A 1 131 ? -8.526 19.608 -6.427 1.00 87.38 131 SER A O 1
ATOM 1030 N N . GLY A 1 132 ? -7.653 17.561 -6.136 1.00 76.94 132 GLY A N 1
ATOM 1031 C CA . GLY A 1 132 ? -7.821 17.107 -7.519 1.00 76.94 132 GLY A CA 1
ATOM 1032 C C . GLY A 1 132 ? -9.215 16.572 -7.861 1.00 76.94 132 GLY A C 1
ATOM 1033 O O . GLY A 1 132 ? -9.416 16.064 -8.959 1.00 76.94 132 GLY A O 1
ATOM 1034 N N . ASN A 1 133 ? -10.176 16.641 -6.930 1.00 71.31 133 ASN A N 1
ATOM 1035 C CA . ASN A 1 133 ? -11.510 16.036 -7.052 1.00 71.31 133 ASN A CA 1
ATOM 1036 C C . ASN A 1 133 ? -11.487 14.517 -7.345 1.00 71.31 133 ASN A C 1
ATOM 1038 O O . ASN A 1 133 ? -12.452 13.943 -7.850 1.00 71.31 133 ASN A O 1
ATOM 1042 N N . PHE A 1 134 ? -10.400 13.830 -6.982 1.00 81.31 134 PHE A N 1
ATOM 1043 C CA . PHE A 1 134 ? -10.275 12.375 -7.087 1.00 81.31 134 PHE A CA 1
ATOM 1044 C C . PHE A 1 134 ? -10.844 11.701 -5.833 1.00 81.31 134 PHE A C 1
ATOM 1046 O O . PHE A 1 134 ? -10.180 10.910 -5.160 1.00 81.31 134 PHE A O 1
ATOM 1053 N N . LEU A 1 135 ? -12.100 12.028 -5.506 1.00 76.19 135 LEU A N 1
ATOM 1054 C CA . LEU A 1 135 ? -12.779 11.581 -4.282 1.00 76.19 135 LEU A CA 1
ATOM 1055 C C . LEU A 1 135 ? -12.798 10.047 -4.153 1.00 76.19 135 LEU A C 1
ATOM 1057 O O . LEU A 1 135 ? -12.784 9.510 -3.048 1.00 76.19 135 LEU A O 1
ATOM 1061 N N . VAL A 1 136 ? -12.741 9.343 -5.290 1.00 82.75 136 VAL A N 1
ATOM 1062 C CA . VAL A 1 136 ? -12.687 7.879 -5.382 1.00 82.75 136 VAL A CA 1
ATOM 1063 C C . VAL A 1 136 ? -11.415 7.255 -4.790 1.00 82.75 136 VAL A C 1
ATOM 1065 O O . VAL A 1 136 ? -11.363 6.038 -4.685 1.00 82.75 136 VAL A O 1
ATOM 1068 N N . TYR A 1 137 ? -10.405 8.024 -4.380 1.00 89.38 137 TYR A N 1
ATOM 1069 C CA . TYR A 1 137 ? -9.197 7.475 -3.744 1.00 89.38 137 TYR A CA 1
ATOM 1070 C C . TYR A 1 137 ? -8.985 7.926 -2.292 1.00 89.38 137 TYR A C 1
ATOM 1072 O O . TYR A 1 137 ? -8.008 7.525 -1.661 1.00 89.38 137 TYR A O 1
ATOM 1080 N N . GLN A 1 138 ? -9.888 8.734 -1.723 1.00 94.44 138 GLN A N 1
ATOM 1081 C CA . GLN A 1 138 ? -9.737 9.227 -0.345 1.00 94.44 138 GLN A CA 1
ATOM 1082 C C . GLN A 1 138 ? -9.760 8.108 0.698 1.00 94.44 138 GLN A C 1
ATOM 1084 O O . GLN A 1 138 ? -9.003 8.144 1.665 1.00 94.44 138 GLN A O 1
ATOM 1089 N N . ASP A 1 139 ? -10.593 7.094 0.484 1.00 96.50 139 ASP A N 1
ATOM 1090 C CA . ASP A 1 139 ? -10.695 5.934 1.365 1.00 96.50 139 ASP A CA 1
ATOM 1091 C C . ASP A 1 139 ? -9.389 5.139 1.448 1.00 96.50 139 ASP A C 1
ATOM 1093 O O . ASP A 1 139 ? -9.095 4.589 2.503 1.00 96.50 139 ASP A O 1
ATOM 1097 N N . PHE A 1 140 ? -8.591 5.084 0.376 1.00 96.38 140 PHE A N 1
ATOM 1098 C CA . PHE A 1 140 ? -7.287 4.424 0.413 1.00 96.38 140 PHE A CA 1
ATOM 1099 C C . PHE A 1 140 ? -6.344 5.161 1.360 1.00 96.38 140 PHE A C 1
ATOM 1101 O O . PHE A 1 140 ? -5.801 4.544 2.273 1.00 96.38 140 PHE A O 1
ATOM 1108 N N . ALA A 1 141 ? -6.194 6.478 1.200 1.00 96.88 141 ALA A N 1
ATOM 1109 C CA . ALA A 1 141 ? -5.339 7.265 2.086 1.00 96.88 141 ALA A CA 1
ATOM 1110 C C . ALA A 1 141 ? -5.801 7.162 3.553 1.00 96.88 141 ALA A C 1
ATOM 1112 O O . ALA A 1 141 ? -4.991 6.870 4.428 1.00 96.88 141 ALA A O 1
ATOM 1113 N N . LEU A 1 142 ? -7.108 7.287 3.816 1.00 98.38 142 LEU A N 1
ATOM 1114 C CA . LEU A 1 142 ? -7.684 7.141 5.159 1.00 98.38 142 LEU A CA 1
ATOM 1115 C C . LEU A 1 142 ? -7.472 5.739 5.752 1.00 98.38 142 LEU A C 1
ATOM 1117 O O . LEU A 1 142 ? -7.114 5.616 6.923 1.00 98.38 142 LEU A O 1
ATOM 1121 N N . GLN A 1 143 ? -7.633 4.679 4.952 1.00 98.44 143 GLN A N 1
ATOM 1122 C CA . GLN A 1 143 ? -7.358 3.304 5.377 1.00 98.44 143 GLN A CA 1
ATOM 1123 C C . GLN A 1 143 ? -5.898 3.151 5.822 1.00 98.44 143 GLN A C 1
ATOM 1125 O O . GLN A 1 143 ? -5.631 2.544 6.859 1.00 98.44 143 GLN A O 1
ATOM 1130 N N . HIS A 1 144 ? -4.954 3.702 5.056 1.00 98.44 144 HIS A N 1
ATOM 1131 C CA . HIS A 1 144 ? -3.529 3.621 5.369 1.00 98.44 144 HIS A CA 1
ATOM 1132 C C . HIS A 1 144 ? -3.144 4.458 6.597 1.00 98.44 144 HIS A C 1
ATOM 1134 O O . HIS A 1 144 ? -2.420 3.958 7.459 1.00 98.44 144 HIS A O 1
ATOM 1140 N N . ILE A 1 145 ? -3.704 5.663 6.753 1.00 98.81 145 ILE A N 1
ATOM 1141 C CA . ILE A 1 145 ? -3.566 6.473 7.977 1.00 98.81 145 ILE A CA 1
ATOM 1142 C C . ILE A 1 145 ? -4.073 5.684 9.190 1.00 98.81 145 ILE A C 1
ATOM 1144 O O . ILE A 1 145 ? -3.380 5.568 10.200 1.00 98.81 145 ILE A O 1
ATOM 1148 N N . GLY A 1 146 ? -5.261 5.085 9.075 1.00 98.69 146 GLY A N 1
ATOM 1149 C CA . GLY A 1 146 ? -5.860 4.271 10.127 1.00 98.69 146 GLY A CA 1
ATOM 1150 C C . GLY A 1 146 ? -4.997 3.071 10.525 1.00 98.69 146 GLY A C 1
ATOM 1151 O O . GLY A 1 146 ? -4.754 2.855 11.712 1.00 98.69 146 GLY A O 1
ATOM 1152 N N . LYS A 1 147 ? -4.467 2.327 9.545 1.00 98.50 147 LYS A N 1
ATOM 1153 C CA . LYS A 1 147 ? -3.524 1.220 9.790 1.00 98.50 147 LYS A CA 1
ATOM 1154 C C . LYS A 1 147 ? -2.201 1.694 10.403 1.00 98.50 147 LYS A C 1
ATOM 1156 O O . LYS A 1 147 ? -1.628 0.978 11.216 1.00 98.50 147 LYS A O 1
ATOM 1161 N N . CYS A 1 148 ? -1.719 2.883 10.048 1.00 98.62 148 CYS A N 1
ATOM 1162 C CA . CYS A 1 148 ? -0.510 3.449 10.645 1.00 98.62 148 CYS A CA 1
ATOM 1163 C C . CYS A 1 148 ? -0.715 3.770 12.130 1.00 98.62 148 CYS A C 1
ATOM 1165 O O . CYS A 1 148 ? 0.086 3.354 12.961 1.00 98.62 148 CYS A O 1
ATOM 1167 N N . TYR A 1 149 ? -1.826 4.422 12.484 1.00 98.69 149 TYR A N 1
ATOM 1168 C CA . TYR A 1 149 ? -2.173 4.658 13.889 1.00 98.69 149 TYR A CA 1
ATOM 1169 C C . TYR A 1 149 ? -2.415 3.362 14.672 1.00 98.69 149 TYR A C 1
ATOM 1171 O O . TYR A 1 149 ? -2.079 3.292 15.853 1.00 98.69 149 TYR A O 1
ATOM 1179 N N . LEU A 1 150 ? -2.953 2.323 14.023 1.00 97.81 150 LEU A N 1
ATOM 1180 C CA . LEU A 1 150 ? -3.115 1.000 14.627 1.00 97.81 150 LEU A CA 1
ATOM 1181 C C . LEU A 1 150 ? -1.765 0.396 15.053 1.00 97.81 150 LEU A C 1
ATOM 1183 O O . LEU A 1 150 ? -1.663 -0.095 16.175 1.00 97.81 150 LEU A O 1
ATOM 1187 N N . GLU A 1 151 ? -0.736 0.473 14.203 1.00 97.19 151 GLU A N 1
ATOM 1188 C CA . GLU A 1 151 ? 0.628 0.016 14.536 1.00 97.19 151 GLU A CA 1
ATOM 1189 C C . GLU A 1 151 ? 1.283 0.856 15.643 1.00 97.19 151 GLU A C 1
ATOM 1191 O O . GLU A 1 151 ? 2.069 0.340 16.430 1.00 97.19 151 GLU A O 1
ATOM 1196 N N . MET A 1 152 ? 0.902 2.130 15.762 1.00 97.56 152 MET A N 1
ATOM 1197 C CA . MET A 1 152 ? 1.342 3.018 16.844 1.00 97.56 152 MET A CA 1
ATOM 1198 C C . MET A 1 152 ? 0.569 2.826 18.162 1.00 97.56 152 MET A C 1
ATOM 1200 O O . MET A 1 152 ? 0.855 3.518 19.135 1.00 97.56 152 MET A O 1
ATOM 1204 N N . HIS A 1 153 ? -0.417 1.922 18.216 1.00 96.50 153 HIS A N 1
ATOM 1205 C CA . HIS A 1 153 ? -1.350 1.757 19.342 1.00 96.50 153 HIS A CA 1
ATOM 1206 C C . HIS A 1 153 ? -2.213 2.994 19.673 1.00 96.50 153 HIS A C 1
ATOM 1208 O O . HIS A 1 153 ? -2.784 3.087 20.766 1.00 96.50 153 HIS A O 1
ATOM 1214 N N . GLU A 1 154 ? -2.368 3.911 18.717 1.00 97.88 154 GLU A N 1
ATOM 1215 C CA . GLU A 1 154 ? -3.224 5.099 18.808 1.00 97.88 154 GLU A CA 1
ATOM 1216 C C . GLU A 1 154 ? -4.638 4.752 18.323 1.00 97.88 154 GLU A C 1
ATOM 1218 O O . GLU A 1 154 ? -5.088 5.134 17.237 1.00 97.88 154 GLU A O 1
ATOM 1223 N N . PHE A 1 155 ? -5.333 3.934 19.113 1.00 97.50 155 PHE A N 1
ATOM 1224 C CA . PHE A 1 155 ? -6.547 3.246 18.679 1.00 97.50 155 PHE A CA 1
ATOM 1225 C C . PHE A 1 155 ? -7.720 4.179 18.362 1.00 97.50 155 PHE A C 1
ATOM 1227 O O . PHE A 1 155 ? -8.486 3.893 17.445 1.00 97.50 155 PHE A O 1
ATOM 1234 N N . GLU A 1 156 ? -7.862 5.297 19.070 1.00 97.69 156 GLU A N 1
ATOM 1235 C CA . GLU A 1 156 ? -8.894 6.304 18.802 1.00 97.69 156 GLU A CA 1
ATOM 1236 C C . GLU A 1 156 ? -8.678 6.968 17.434 1.00 97.69 156 GLU A C 1
ATOM 1238 O O . GLU A 1 156 ? -9.623 7.151 16.661 1.00 97.69 156 GLU A O 1
ATOM 1243 N N . CYS A 1 157 ? -7.424 7.288 17.105 1.00 98.25 157 CYS A N 1
ATOM 1244 C CA . CYS A 1 157 ? -7.048 7.838 15.806 1.00 98.25 157 CYS A CA 1
ATOM 1245 C C . CYS A 1 157 ? -7.215 6.799 14.689 1.00 98.25 157 CYS A C 1
ATOM 1247 O O . CYS A 1 157 ? -7.723 7.137 13.616 1.00 98.25 157 CYS A O 1
ATOM 1249 N N . ALA A 1 158 ? -6.842 5.541 14.943 1.00 98.56 158 ALA A N 1
ATOM 1250 C CA . ALA A 1 158 ? -7.036 4.440 14.006 1.00 98.56 158 ALA A CA 1
ATOM 1251 C C . ALA A 1 158 ? -8.523 4.238 13.679 1.00 98.56 158 ALA A C 1
ATOM 1253 O O . ALA A 1 158 ? -8.912 4.262 12.512 1.00 98.56 158 ALA A O 1
ATOM 1254 N N . GLU A 1 159 ? -9.363 4.111 14.711 1.00 98.50 159 GLU A N 1
ATOM 1255 C CA . GLU A 1 159 ? -10.807 3.904 14.587 1.00 98.50 159 GLU A CA 1
ATOM 1256 C C . GLU A 1 159 ? -11.476 5.030 13.796 1.00 98.50 159 GLU A C 1
ATOM 1258 O O . GLU A 1 159 ? -12.214 4.755 12.851 1.00 98.50 159 GLU A O 1
ATOM 1263 N N . LYS A 1 160 ? -11.162 6.293 14.114 1.00 98.62 160 LYS A N 1
ATOM 1264 C CA . LYS A 1 160 ? -11.712 7.456 13.407 1.00 98.62 160 LYS A CA 1
ATOM 1265 C C . LYS A 1 160 ? -11.428 7.406 11.901 1.00 98.62 160 LYS A C 1
ATOM 1267 O O . LYS A 1 160 ? -12.349 7.554 11.100 1.00 98.62 160 LYS A O 1
ATOM 1272 N N . ASN A 1 161 ? -10.168 7.198 11.515 1.00 98.69 161 ASN A N 1
ATOM 1273 C CA . ASN A 1 161 ? -9.772 7.193 10.103 1.00 98.69 161 ASN A CA 1
ATOM 1274 C C . ASN A 1 161 ? -10.334 5.975 9.352 1.00 98.69 161 ASN A C 1
ATOM 1276 O O . ASN A 1 161 ? -10.797 6.105 8.220 1.00 98.69 161 ASN A O 1
ATOM 1280 N N . LEU A 1 162 ? -10.359 4.801 9.992 1.00 98.81 162 LEU A N 1
ATOM 1281 C CA . LEU A 1 162 ? -10.942 3.592 9.408 1.00 98.81 162 LEU A CA 1
ATOM 1282 C C . LEU A 1 162 ? -12.465 3.708 9.241 1.00 98.81 162 LEU A C 1
ATOM 1284 O O . LEU A 1 162 ? -12.995 3.257 8.231 1.00 98.81 162 LEU A O 1
ATOM 1288 N N . GLN A 1 163 ? -13.183 4.340 10.174 1.00 98.75 163 GLN A N 1
ATOM 1289 C CA . GLN A 1 163 ? -14.623 4.587 10.025 1.00 98.75 163 GLN A CA 1
ATOM 1290 C C . GLN A 1 163 ? -14.928 5.542 8.860 1.00 98.75 163 GLN A C 1
ATOM 1292 O O . GLN A 1 163 ? -15.878 5.304 8.111 1.00 98.75 163 GLN A O 1
ATOM 1297 N N . GLU A 1 164 ? -14.111 6.582 8.660 1.00 98.25 164 GLU A N 1
ATOM 1298 C CA . GLU A 1 164 ? -14.243 7.483 7.506 1.00 98.25 164 GLU A CA 1
ATOM 1299 C C . GLU A 1 164 ? -13.971 6.737 6.186 1.00 98.25 164 GLU A C 1
ATOM 1301 O O . GLU A 1 164 ? -14.764 6.832 5.246 1.00 98.25 164 GLU A O 1
ATOM 1306 N N . ALA A 1 165 ? -12.921 5.904 6.136 1.00 98.38 165 ALA A N 1
ATOM 1307 C CA . ALA A 1 165 ? -12.642 5.039 4.987 1.00 98.38 165 ALA A CA 1
ATOM 1308 C C . ALA A 1 165 ? -13.798 4.063 4.698 1.00 98.38 165 ALA A C 1
ATOM 1310 O O . ALA A 1 165 ? -14.209 3.911 3.545 1.00 98.38 165 ALA A O 1
ATOM 1311 N N . LEU A 1 166 ? -14.364 3.435 5.736 1.00 98.56 166 LEU A N 1
ATOM 1312 C CA . LEU A 1 166 ? -15.483 2.498 5.619 1.00 98.56 166 LEU A CA 1
ATOM 1313 C C . LEU A 1 166 ? -16.730 3.169 5.041 1.00 98.56 166 LEU A C 1
ATOM 1315 O O . LEU A 1 166 ? -17.391 2.596 4.175 1.00 98.56 166 LEU A O 1
ATOM 1319 N N . ALA A 1 167 ? -17.053 4.383 5.494 1.00 98.12 167 ALA A N 1
ATOM 1320 C CA . ALA A 1 167 ? -18.197 5.134 4.989 1.00 98.12 167 ALA A CA 1
ATOM 1321 C C . ALA A 1 167 ? -18.071 5.398 3.479 1.00 98.12 167 ALA A C 1
ATOM 1323 O O . ALA A 1 167 ? -19.020 5.161 2.730 1.00 98.12 167 ALA A O 1
ATOM 1324 N N . LEU A 1 168 ? -16.885 5.808 3.022 1.00 96.69 168 LEU A N 1
ATOM 1325 C CA . LEU A 1 168 ? -16.604 6.020 1.600 1.00 96.69 168 LEU A CA 1
ATOM 1326 C C . LEU A 1 168 ? -16.652 4.710 0.799 1.00 96.69 168 LEU A C 1
ATOM 1328 O O . LEU A 1 168 ? -17.212 4.675 -0.294 1.00 96.69 168 LEU A O 1
ATOM 1332 N N . ARG A 1 169 ? -16.116 3.611 1.339 1.00 97.50 169 ARG A N 1
ATOM 1333 C CA . ARG A 1 169 ? -16.148 2.288 0.687 1.00 97.50 169 ARG A CA 1
ATOM 1334 C C . ARG A 1 169 ? -17.569 1.742 0.549 1.00 97.50 169 ARG A C 1
ATOM 1336 O O . ARG A 1 169 ? -17.918 1.237 -0.515 1.00 97.50 169 ARG A O 1
ATOM 1343 N N . ARG A 1 170 ? -18.422 1.947 1.559 1.00 97.12 170 ARG A N 1
ATOM 1344 C CA . ARG A 1 170 ? -19.860 1.628 1.500 1.00 97.12 170 ARG A CA 1
ATOM 1345 C C . ARG A 1 170 ? -20.600 2.440 0.444 1.00 97.12 170 ARG A C 1
ATOM 1347 O O . ARG A 1 170 ? -21.423 1.882 -0.269 1.00 97.12 170 ARG A O 1
ATOM 1354 N N . GLN A 1 171 ? -20.283 3.726 0.292 1.00 95.81 171 GLN A N 1
ATOM 1355 C CA . GLN A 1 171 ? -20.863 4.546 -0.780 1.00 95.81 171 GLN A CA 1
ATOM 1356 C C . GLN A 1 171 ? -20.485 4.039 -2.179 1.00 95.81 171 GLN A C 1
ATOM 1358 O O . GLN A 1 171 ? -21.283 4.163 -3.104 1.00 95.81 171 GLN A O 1
ATOM 1363 N N . LYS A 1 172 ? -19.291 3.455 -2.337 1.00 94.31 172 LYS A N 1
ATOM 1364 C CA . LYS A 1 172 ? -18.852 2.845 -3.601 1.00 94.31 172 LYS A CA 1
ATOM 1365 C C . LYS A 1 172 ? -19.431 1.453 -3.856 1.00 94.31 172 LYS A C 1
ATOM 1367 O O . LYS A 1 172 ? -19.453 1.032 -5.007 1.00 94.31 172 LYS A O 1
ATOM 1372 N N . GLY A 1 173 ? -19.852 0.742 -2.809 1.00 95.12 173 GLY A N 1
ATOM 1373 C CA . GLY A 1 173 ? -20.308 -0.647 -2.907 1.00 95.12 173 GLY A CA 1
ATOM 1374 C C . GLY A 1 173 ? -19.187 -1.650 -3.204 1.00 95.12 173 GLY A C 1
ATOM 1375 O O . GLY A 1 173 ? -19.443 -2.679 -3.824 1.00 95.12 173 GLY A O 1
ATOM 1376 N N . ASP A 1 174 ? -17.944 -1.352 -2.808 1.00 95.00 174 ASP A N 1
ATOM 1377 C CA . ASP A 1 174 ? -16.821 -2.284 -2.966 1.00 95.00 174 ASP A CA 1
ATOM 1378 C C . ASP A 1 174 ? -16.706 -3.192 -1.733 1.00 95.00 174 ASP A C 1
ATOM 1380 O O . ASP A 1 174 ? -16.070 -2.847 -0.734 1.00 95.00 174 ASP A O 1
ATOM 1384 N N . GLU A 1 175 ? -17.346 -4.359 -1.803 1.00 96.56 175 GLU A N 1
ATOM 1385 C CA . GLU A 1 175 ? -17.415 -5.332 -0.702 1.00 96.56 175 GLU A CA 1
ATOM 1386 C C . GLU A 1 175 ? -16.040 -5.841 -0.243 1.00 96.56 175 GLU A C 1
ATOM 1388 O O . GLU A 1 175 ? -15.839 -6.121 0.941 1.00 96.56 175 GLU A O 1
ATOM 1393 N N . VAL A 1 176 ? -15.058 -5.918 -1.148 1.00 95.44 176 VAL A N 1
ATOM 1394 C CA . VAL A 1 176 ? -13.699 -6.360 -0.800 1.00 95.44 176 VAL A CA 1
ATOM 1395 C C . VAL A 1 176 ? -13.023 -5.304 0.072 1.00 95.44 176 VAL A C 1
ATOM 1397 O O . VAL A 1 176 ? -12.442 -5.623 1.116 1.00 95.44 176 VAL A O 1
ATOM 1400 N N . LEU A 1 177 ? -13.135 -4.032 -0.317 1.00 96.06 177 LEU A N 1
ATOM 1401 C CA . LEU A 1 177 ? -12.597 -2.921 0.463 1.00 96.06 177 LEU A CA 1
ATOM 1402 C C . LEU A 1 177 ? -13.333 -2.741 1.797 1.00 96.06 177 LEU A C 1
ATOM 1404 O O . LEU A 1 177 ? -12.682 -2.472 2.811 1.00 96.06 177 LEU A O 1
ATOM 1408 N N . ILE A 1 178 ? -14.658 -2.913 1.814 1.00 98.31 178 ILE A N 1
ATOM 1409 C CA . ILE A 1 178 ? -15.480 -2.880 3.034 1.00 98.31 178 ILE A CA 1
ATOM 1410 C C . ILE A 1 178 ? -14.986 -3.937 4.025 1.00 98.31 178 ILE A C 1
ATOM 1412 O O . ILE A 1 178 ? -14.601 -3.585 5.141 1.00 98.31 178 ILE A O 1
ATOM 1416 N N . SER A 1 179 ? -14.889 -5.200 3.596 1.00 97.69 179 SER A N 1
ATOM 1417 C CA . SER A 1 179 ? -14.423 -6.298 4.450 1.00 97.69 179 SER A CA 1
ATOM 1418 C C . SER A 1 179 ? -13.006 -6.055 4.983 1.00 97.69 179 SER A C 1
ATOM 1420 O O . SER A 1 179 ? -12.726 -6.286 6.161 1.00 97.69 179 SER A O 1
ATOM 1422 N N . SER A 1 180 ? -12.108 -5.522 4.146 1.00 96.50 180 SER A N 1
ATOM 1423 C CA . SER A 1 180 ? -10.748 -5.156 4.561 1.00 96.50 180 SER A CA 1
ATOM 1424 C C . SER A 1 180 ? -10.736 -4.105 5.683 1.00 96.50 180 SER A C 1
ATOM 1426 O O . SER A 1 180 ? -9.977 -4.237 6.647 1.00 96.50 180 SER A O 1
ATOM 1428 N N . THR A 1 181 ? -11.583 -3.074 5.600 1.00 98.44 181 THR A N 1
ATOM 1429 C CA . THR A 1 181 ? -11.689 -2.054 6.656 1.00 98.44 181 THR A CA 1
ATOM 1430 C C . THR A 1 181 ? -12.342 -2.597 7.922 1.00 98.44 181 THR A C 1
ATOM 1432 O O . THR A 1 181 ? -11.885 -2.286 9.021 1.00 98.44 181 THR A O 1
ATOM 1435 N N . GLU A 1 182 ? -13.376 -3.425 7.791 1.00 98.38 182 GLU A N 1
ATOM 1436 C CA . GLU A 1 182 ? -14.067 -4.028 8.935 1.00 98.38 182 GLU A CA 1
ATOM 1437 C C . GLU A 1 182 ? -13.130 -4.927 9.749 1.00 98.38 182 GLU A C 1
ATOM 1439 O O . GLU A 1 182 ? -13.091 -4.803 10.972 1.00 98.38 182 GLU A O 1
ATOM 1444 N N . LYS A 1 183 ? -12.274 -5.721 9.091 1.00 97.94 183 LYS A N 1
ATOM 1445 C CA . LYS A 1 183 ? -11.215 -6.492 9.767 1.00 97.94 183 LYS A CA 1
ATOM 1446 C C . LYS A 1 183 ? -10.238 -5.606 10.542 1.00 97.94 183 LYS A C 1
ATOM 1448 O O . LYS A 1 183 ? -9.836 -5.944 11.655 1.00 97.94 183 LYS A O 1
ATOM 1453 N N . ALA A 1 184 ? -9.853 -4.460 9.979 1.00 98.12 184 ALA A N 1
ATOM 1454 C CA . ALA A 1 184 ? -8.975 -3.517 10.669 1.00 98.12 184 ALA A CA 1
ATOM 1455 C C . ALA A 1 184 ? -9.651 -2.915 11.914 1.00 98.12 184 ALA A C 1
ATOM 1457 O O . ALA A 1 184 ? -9.021 -2.818 12.966 1.00 98.12 184 ALA A O 1
ATOM 1458 N N . LEU A 1 185 ? -10.939 -2.569 11.827 1.00 98.50 185 LEU A N 1
ATOM 1459 C CA . LEU A 1 185 ? -11.729 -2.081 12.964 1.00 98.50 185 LEU A CA 1
ATOM 1460 C C . LEU A 1 185 ? -11.932 -3.153 14.045 1.00 98.50 185 LEU A C 1
ATOM 1462 O O . LEU A 1 185 ? -11.849 -2.851 15.237 1.00 98.50 185 LEU A O 1
ATOM 1466 N N . GLU A 1 186 ? -12.153 -4.408 13.652 1.00 97.88 186 GLU A N 1
ATOM 1467 C CA . GLU A 1 186 ? -12.225 -5.534 14.585 1.00 97.88 186 GLU A CA 1
ATOM 1468 C C . GLU A 1 186 ? -10.906 -5.694 15.353 1.00 97.88 186 GLU A C 1
ATOM 1470 O O . GLU A 1 186 ? -10.908 -5.810 16.583 1.00 97.88 186 GLU A O 1
ATOM 1475 N N . LEU A 1 187 ? -9.772 -5.623 14.648 1.00 97.31 187 LEU A N 1
ATOM 1476 C CA . LEU A 1 187 ? -8.456 -5.692 15.274 1.00 97.31 187 LEU A CA 1
ATOM 1477 C C . LEU A 1 187 ? -8.223 -4.526 16.247 1.00 97.31 187 LEU A C 1
ATOM 1479 O O . LEU A 1 187 ? -7.754 -4.758 17.363 1.00 97.31 187 LEU A O 1
ATOM 1483 N N . VAL A 1 188 ? -8.607 -3.299 15.875 1.00 97.44 188 VAL A N 1
ATOM 1484 C CA . VAL A 1 188 ? -8.578 -2.134 16.778 1.00 97.44 188 VAL A CA 1
ATOM 1485 C C . VAL A 1 188 ? -9.364 -2.431 18.061 1.00 97.44 188 VAL A C 1
ATOM 1487 O O . VAL A 1 188 ? -8.825 -2.287 19.158 1.00 97.44 188 VAL A O 1
ATOM 1490 N N . SER A 1 189 ? -10.607 -2.910 17.947 1.00 96.50 189 SER A N 1
ATOM 1491 C CA . SER A 1 189 ? -11.458 -3.228 19.103 1.00 96.50 189 SER A CA 1
ATOM 1492 C C . SER A 1 189 ? -10.840 -4.305 20.004 1.00 96.50 189 SER A C 1
ATOM 1494 O O . SER A 1 189 ? -10.743 -4.142 21.225 1.00 96.50 189 SER A O 1
ATOM 1496 N N . LYS A 1 190 ? -10.328 -5.385 19.401 1.00 95.62 190 LYS A N 1
ATOM 1497 C CA . LYS A 1 190 ? -9.646 -6.478 20.107 1.00 95.62 190 LYS A CA 1
ATOM 1498 C C . LYS A 1 190 ? -8.439 -5.980 20.905 1.00 95.62 190 LYS A C 1
ATOM 1500 O O . LYS A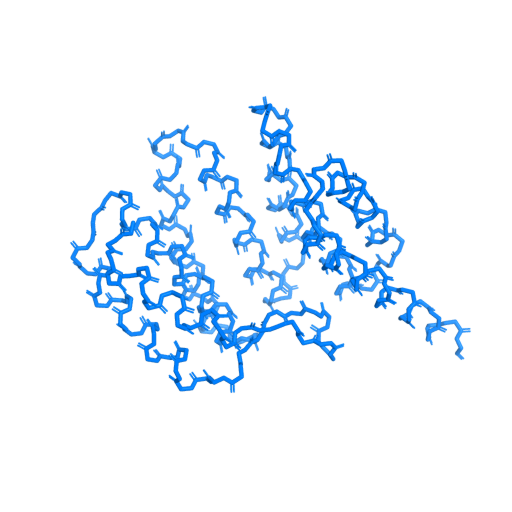 1 190 ? -8.255 -6.399 22.049 1.00 95.62 190 LYS A O 1
ATOM 1505 N N . LEU A 1 191 ? -7.624 -5.094 20.330 1.00 94.38 191 LEU A N 1
ATOM 1506 C CA . LEU A 1 191 ? -6.437 -4.549 20.993 1.00 94.38 191 LEU A CA 1
ATOM 1507 C C . LEU A 1 191 ? -6.786 -3.523 22.084 1.00 94.38 191 LEU A C 1
ATOM 1509 O O . LEU A 1 191 ? -6.189 -3.582 23.160 1.00 94.38 191 LEU A O 1
ATOM 1513 N N . LYS A 1 192 ? -7.799 -2.664 21.880 1.00 92.75 192 LYS A N 1
ATOM 1514 C CA . LYS A 1 192 ? -8.323 -1.760 22.928 1.00 92.75 192 LYS A CA 1
ATOM 1515 C C . LYS A 1 192 ? -8.772 -2.537 24.164 1.00 92.75 192 LYS A C 1
ATOM 1517 O O . LYS A 1 192 ? -8.408 -2.190 25.283 1.00 92.75 192 LYS A O 1
ATOM 1522 N N . ASN A 1 193 ? -9.513 -3.627 23.963 1.00 90.19 193 ASN A N 1
ATOM 1523 C CA . ASN A 1 193 ? -10.030 -4.442 25.063 1.00 90.19 193 ASN A CA 1
ATOM 1524 C C . ASN A 1 193 ? -8.914 -5.130 25.860 1.00 90.19 193 ASN A C 1
ATOM 1526 O O . ASN A 1 193 ? -9.005 -5.205 27.084 1.00 90.19 193 ASN A O 1
ATOM 1530 N N . ARG A 1 194 ? -7.840 -5.573 25.191 1.00 87.88 194 ARG A N 1
ATOM 1531 C CA . ARG A 1 194 ? -6.657 -6.157 25.850 1.00 87.88 194 ARG A CA 1
ATOM 1532 C C . ARG A 1 194 ? -5.874 -5.152 26.695 1.00 87.88 194 ARG A C 1
ATOM 1534 O O . ARG A 1 194 ? -5.285 -5.560 27.679 1.00 87.88 194 ARG A O 1
ATOM 1541 N N . ARG A 1 195 ? -5.861 -3.867 26.324 1.00 76.06 195 ARG A N 1
ATOM 1542 C CA . ARG A 1 195 ? -5.166 -2.803 27.074 1.00 76.06 195 ARG A CA 1
ATOM 1543 C C . ARG A 1 195 ? -5.888 -2.410 28.370 1.00 76.06 195 ARG A C 1
ATOM 1545 O O . ARG A 1 195 ? -5.262 -1.863 29.270 1.00 76.06 195 ARG A O 1
ATOM 1552 N N . ASN A 1 196 ? -7.192 -2.668 28.450 1.00 67.31 196 ASN A N 1
ATOM 1553 C CA . ASN A 1 196 ? -8.034 -2.316 29.597 1.00 67.31 196 ASN A CA 1
ATOM 1554 C C . ASN A 1 196 ? -8.120 -3.424 30.669 1.00 67.31 196 ASN A C 1
ATOM 1556 O O . ASN A 1 196 ? -8.876 -3.262 31.626 1.00 67.31 196 ASN A O 1
ATOM 1560 N N . HIS A 1 197 ? -7.395 -4.533 30.494 1.00 52.81 197 HIS A N 1
ATOM 1561 C CA . HIS A 1 197 ? -7.286 -5.651 31.441 1.00 52.81 197 HIS A CA 1
ATOM 1562 C C . HIS A 1 197 ? -5.840 -5.775 31.920 1.00 52.81 197 HIS A C 1
ATOM 1564 O O . HIS A 1 197 ? -5.656 -6.127 33.105 1.00 52.81 197 HIS A O 1
#

pLDDT: mean 95.19, std 6.03, range [52.81, 98.81]

Sequence (197 aa):
MTDESTRIWIEVNGTIYFDENNYLRETASDLPMLAESIEALERLLSKAEGSERYAISGALGNLYRIYGNDDATQLAKAKQYLNECLAYATHQEDAIKEMVTLIRSGEVLKYGGEHGEALTLFDKALSLCRSGNFLVYQDFALQHIGKCYLEMHEFECAEKNLQEALALRRQKGDEVLISSTEKALELVSKLKNRRNH